Protein AF-A0A258ZIB5-F1 (afdb_monomer)

Radius of gyration: 47.68 Å; Cα contacts (8 Å, |Δi|>4): 231; chains: 1; bounding box: 100×31×129 Å

Mean predicted aligned error: 15.96 Å

Sequence (186 aa):
MTKLTRAKVAGILLLASTAIFFVSNARATFFSPFETMVLASMTTIQTTVLQLSSDIGSMADRILVMADKIGVMADRIVHTEQMMASLVNQNGTSTLITSPTEGAYVSTYSPIQLTLSNNPQSYILYISNKADMSGSTNALVVGSNTTAAWSRVPGFATSNIVYIAVKSADGQASSDLSNTVKVILN

Foldseek 3Di:
DPPVVVVVVVVVVVVVVVVVVVVVVVVVVVCVVVVVVVVVVVVVVVVVVVVVVVVVVVVVVVVVVVVVVVVVVVVVVVVVVVVVVVVVVVQPDAKAFPPDAAAAEDELQDFDFTDIPVQAQKKWKWKAPDQVSVPTDTDIDGHRDCNVVSPCNVVHCPDQKMWIWMWHPRPDDIGPIYHIGIYGYD

Nearest PDB structures (foldseek):
  8xk1-assembly1_A  TM=5.415E-01  e=4.069E-01  Homo sapiens
  7pg3-assembly1_A  TM=5.214E-01  e=1.758E+00  Homo sapiens
  7yq5-assembly1_E  TM=5.371E-01  e=2.808E+00  Homo sapiens
  7md4-assembly1_A  TM=5.330E-01  e=4.484E+00  Homo sapiens
  7md4-assembly1_B  TM=5.330E-01  e=4.484E+00  Homo sapiens

Structure (mmCIF, N/CA/C/O backbone):
data_AF-A0A258ZIB5-F1
#
_entry.id   AF-A0A258ZIB5-F1
#
loop_
_atom_site.group_PDB
_atom_site.id
_atom_site.type_symbol
_atom_site.label_atom_id
_atom_site.label_alt_id
_atom_site.label_comp_id
_atom_site.label_asym_id
_atom_site.label_entity_id
_atom_site.label_seq_id
_atom_site.pdbx_PDB_ins_code
_atom_site.Cartn_x
_atom_site.Cartn_y
_atom_site.Cartn_z
_atom_site.occupancy
_atom_site.B_iso_or_equiv
_atom_site.auth_seq_id
_atom_site.auth_comp_id
_atom_site.auth_asym_id
_atom_site.auth_atom_id
_atom_site.pdbx_PDB_model_num
ATOM 1 N N . MET A 1 1 ? 75.683 15.840 -94.520 1.00 57.09 1 MET A N 1
ATOM 2 C CA . MET A 1 1 ? 75.466 16.262 -93.113 1.00 57.09 1 MET A CA 1
ATOM 3 C C . MET A 1 1 ? 74.016 16.145 -92.604 1.00 57.09 1 MET A C 1
ATOM 5 O O . MET A 1 1 ? 73.806 16.295 -91.412 1.00 57.09 1 MET A O 1
ATOM 9 N N . THR A 1 2 ? 73.013 15.812 -93.427 1.00 58.31 2 THR A N 1
ATOM 10 C CA . THR A 1 2 ? 71.576 15.858 -93.053 1.00 58.31 2 THR A CA 1
ATOM 11 C C . THR A 1 2 ? 70.991 14.586 -92.415 1.00 58.31 2 THR A C 1
ATOM 13 O O . THR A 1 2 ? 69.909 14.635 -91.835 1.00 58.31 2 THR A O 1
ATOM 16 N N . LYS A 1 3 ? 71.676 13.435 -92.493 1.00 54.91 3 LYS A N 1
ATOM 17 C CA . LYS A 1 3 ? 71.184 12.165 -91.916 1.00 54.91 3 LYS A CA 1
ATOM 18 C C . LYS A 1 3 ? 71.437 12.041 -90.404 1.00 54.91 3 LYS A C 1
ATOM 20 O O . LYS A 1 3 ? 70.640 11.423 -89.707 1.00 54.91 3 LYS A O 1
ATOM 25 N N . LEU A 1 4 ? 72.491 12.678 -89.884 1.00 53.25 4 LEU A N 1
ATOM 26 C CA . LEU A 1 4 ? 72.865 12.593 -88.465 1.00 53.25 4 LEU A CA 1
ATOM 27 C C . LEU A 1 4 ? 71.927 13.407 -87.555 1.00 53.25 4 LEU A C 1
ATOM 29 O O . LEU A 1 4 ? 71.684 13.035 -86.411 1.00 53.25 4 LEU A O 1
ATOM 33 N N . THR A 1 5 ? 71.366 14.504 -88.067 1.00 59.34 5 THR A N 1
ATOM 34 C CA . THR A 1 5 ? 70.415 15.361 -87.343 1.00 59.34 5 THR A CA 1
ATOM 35 C C . THR A 1 5 ? 69.048 14.702 -87.178 1.00 59.34 5 THR A C 1
ATOM 37 O O . THR A 1 5 ? 68.446 14.818 -86.116 1.00 59.34 5 THR A O 1
ATOM 40 N N . ARG A 1 6 ? 68.578 13.936 -88.170 1.00 59.94 6 ARG A N 1
ATOM 41 C CA . ARG A 1 6 ? 67.276 13.248 -88.093 1.00 59.94 6 ARG A CA 1
ATOM 42 C C . ARG A 1 6 ? 67.265 12.092 -87.085 1.00 59.94 6 ARG A C 1
ATOM 44 O O . ARG A 1 6 ? 66.288 11.939 -86.360 1.00 59.94 6 ARG A O 1
ATOM 51 N N . ALA A 1 7 ? 68.359 11.335 -86.980 1.00 63.59 7 ALA A N 1
ATOM 52 C CA . ALA A 1 7 ? 68.474 10.240 -86.012 1.00 63.59 7 ALA A CA 1
ATOM 53 C C . ALA A 1 7 ? 68.504 10.736 -84.553 1.00 63.59 7 ALA A C 1
ATOM 55 O O . ALA A 1 7 ? 67.868 10.144 -83.684 1.00 63.59 7 ALA A O 1
ATOM 56 N N . LYS A 1 8 ? 69.182 11.863 -84.286 1.00 64.38 8 LYS A N 1
ATOM 57 C CA . LYS A 1 8 ? 69.229 12.468 -82.943 1.00 64.38 8 LYS A CA 1
ATOM 58 C C . LYS A 1 8 ? 67.865 12.995 -82.492 1.00 64.38 8 LYS A C 1
ATOM 60 O O . LYS A 1 8 ? 67.485 12.789 -81.345 1.00 64.38 8 LYS A O 1
ATOM 65 N N . VAL A 1 9 ? 67.111 13.623 -83.397 1.00 66.69 9 VAL A N 1
ATOM 66 C CA . VAL A 1 9 ? 65.766 14.141 -83.095 1.00 66.69 9 VAL A CA 1
ATOM 67 C C . VAL A 1 9 ? 64.782 13.002 -82.808 1.00 66.69 9 VAL A C 1
ATOM 69 O O . VAL A 1 9 ? 64.034 13.087 -81.840 1.00 66.69 9 VAL A O 1
ATOM 72 N N . ALA A 1 10 ? 64.829 11.906 -83.574 1.00 65.88 10 ALA A N 1
ATOM 73 C CA . ALA A 1 10 ? 63.987 10.735 -83.322 1.00 65.88 10 ALA A CA 1
ATOM 74 C C . ALA A 1 10 ? 64.295 10.065 -81.968 1.00 65.88 10 ALA A C 1
ATOM 76 O O . ALA A 1 10 ? 63.370 9.710 -81.241 1.00 65.88 10 ALA A O 1
ATOM 77 N N . GLY A 1 11 ? 65.575 9.947 -81.593 1.00 64.25 11 GLY A N 1
ATOM 78 C CA . GLY A 1 11 ? 65.978 9.386 -80.297 1.00 64.25 11 GLY A CA 1
ATOM 79 C C . GLY A 1 11 ? 65.522 10.227 -79.100 1.00 64.25 11 GLY A C 1
ATOM 80 O O . GLY A 1 11 ? 65.027 9.678 -78.118 1.00 64.25 11 GLY A O 1
ATOM 81 N N . ILE A 1 12 ? 65.620 11.558 -79.197 1.00 69.62 12 ILE A N 1
ATOM 82 C CA . ILE A 1 12 ? 65.143 12.478 -78.151 1.00 69.62 12 ILE A CA 1
ATOM 83 C C . ILE A 1 12 ? 63.618 12.407 -78.017 1.00 69.62 12 ILE A C 1
ATOM 85 O O . ILE A 1 12 ? 63.108 12.381 -76.900 1.00 69.62 12 ILE A O 1
ATOM 89 N N . LEU A 1 13 ? 62.887 12.319 -79.133 1.00 57.06 13 LEU A N 1
ATOM 90 C CA . LEU A 1 13 ? 61.428 12.214 -79.105 1.00 57.06 13 LEU A CA 1
ATOM 91 C C . LEU A 1 13 ? 60.961 10.895 -78.466 1.00 57.06 13 LEU A C 1
ATOM 93 O O . LEU A 1 13 ? 59.992 10.886 -77.705 1.00 57.06 13 LEU A O 1
ATOM 97 N N . LEU A 1 14 ? 61.667 9.791 -78.734 1.00 57.94 14 LEU A N 1
ATOM 98 C CA . LEU A 1 14 ? 61.352 8.483 -78.157 1.00 57.94 14 LEU A CA 1
ATOM 99 C C . LEU A 1 14 ? 61.633 8.443 -76.647 1.00 57.94 14 LEU A C 1
ATOM 101 O O . LEU A 1 14 ? 60.809 7.935 -75.891 1.00 57.94 14 LEU A O 1
ATOM 105 N N . LEU A 1 15 ? 62.753 9.030 -76.207 1.00 59.88 15 LEU A N 1
ATOM 106 C CA . LEU A 1 15 ? 63.113 9.153 -74.787 1.00 59.88 15 LEU A CA 1
ATOM 107 C C . LEU A 1 15 ? 62.176 10.101 -74.022 1.00 59.88 15 LEU A C 1
ATOM 109 O O . LEU A 1 15 ? 61.817 9.830 -72.878 1.00 59.88 15 LEU A O 1
ATOM 113 N N . ALA A 1 16 ? 61.740 11.194 -74.650 1.00 60.53 16 ALA A N 1
ATOM 114 C CA . ALA A 1 16 ? 60.752 12.093 -74.059 1.00 60.53 16 ALA A CA 1
ATOM 115 C C . ALA A 1 16 ? 59.381 11.410 -73.923 1.00 60.53 16 ALA A C 1
ATOM 117 O O . ALA A 1 16 ? 58.710 11.564 -72.905 1.00 60.53 16 ALA A O 1
ATOM 118 N N . SER A 1 17 ? 58.984 10.605 -74.913 1.00 59.62 17 SER A N 1
ATOM 119 C CA . SER A 1 17 ?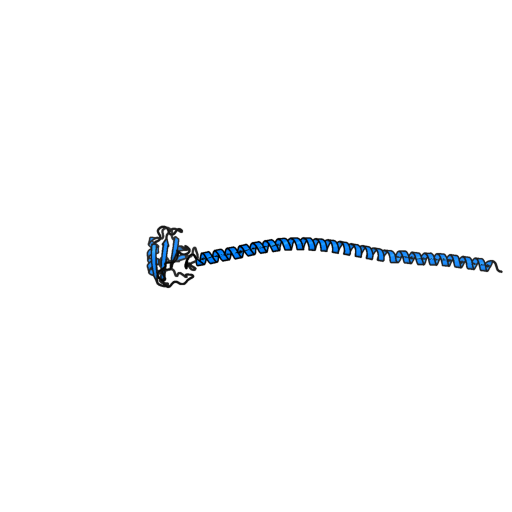 57.700 9.893 -74.899 1.00 59.62 17 SER A CA 1
ATOM 120 C C . SER A 1 17 ? 57.649 8.809 -73.820 1.00 59.62 17 SER A C 1
ATOM 122 O O . SER A 1 17 ? 56.641 8.684 -73.126 1.00 59.62 17 SER A O 1
ATOM 124 N N . THR A 1 18 ? 58.740 8.063 -73.613 1.00 59.75 18 THR A N 1
ATOM 125 C CA . THR A 1 18 ? 58.819 7.091 -72.513 1.00 59.75 18 THR A CA 1
ATOM 126 C C . THR A 1 18 ? 58.833 7.781 -71.150 1.00 59.75 18 THR A C 1
ATOM 128 O O . THR A 1 18 ? 58.103 7.354 -70.258 1.00 59.75 18 THR A O 1
ATOM 131 N N . ALA A 1 19 ? 59.558 8.893 -70.988 1.00 57.94 19 ALA A N 1
ATOM 132 C CA . ALA A 1 19 ? 59.559 9.661 -69.739 1.00 57.94 19 ALA A CA 1
ATOM 133 C C . ALA A 1 19 ? 58.164 10.211 -69.372 1.00 57.94 19 ALA A C 1
ATOM 135 O O . ALA A 1 19 ? 57.741 10.105 -68.220 1.00 57.94 19 ALA A O 1
ATOM 136 N N . ILE A 1 20 ? 57.406 10.732 -70.344 1.00 59.94 20 ILE A N 1
ATOM 137 C CA . ILE A 1 20 ? 56.034 11.228 -70.126 1.00 59.94 20 ILE A CA 1
ATOM 138 C C . ILE A 1 20 ? 55.075 10.076 -69.768 1.00 59.94 20 ILE A C 1
ATOM 140 O O . ILE A 1 20 ? 54.206 10.228 -68.901 1.00 59.94 20 ILE A O 1
ATOM 144 N N . PHE A 1 21 ? 55.255 8.896 -70.367 1.00 56.03 21 PHE A N 1
ATOM 145 C CA . PHE A 1 21 ? 54.464 7.710 -70.033 1.00 56.03 21 PHE A CA 1
ATOM 146 C C . PHE A 1 21 ? 54.728 7.217 -68.599 1.00 56.03 21 PHE A C 1
ATOM 148 O O . PHE A 1 21 ? 53.788 6.872 -67.886 1.00 56.03 21 PHE A O 1
ATOM 155 N N . PHE A 1 22 ? 55.971 7.256 -68.110 1.00 54.75 22 PHE A N 1
ATOM 156 C CA . PHE A 1 22 ? 56.261 6.903 -66.713 1.00 54.75 22 PHE A CA 1
ATOM 157 C C . PHE A 1 22 ? 55.735 7.939 -65.709 1.00 54.75 22 PHE A C 1
ATOM 159 O O . PHE A 1 22 ? 55.192 7.555 -64.675 1.00 54.75 22 PHE A O 1
ATOM 166 N N . VAL A 1 23 ? 55.812 9.239 -66.016 1.00 57.41 23 VAL A N 1
ATOM 167 C CA . VAL A 1 23 ? 55.294 10.301 -65.130 1.00 57.41 23 VAL A CA 1
ATOM 168 C C . VAL A 1 23 ? 53.763 10.276 -65.036 1.00 57.41 23 VAL A C 1
ATOM 170 O O . VAL A 1 23 ? 53.207 10.501 -63.962 1.00 57.41 23 VAL A O 1
ATOM 173 N N . SER A 1 24 ? 53.061 9.968 -66.130 1.00 55.25 24 SER A N 1
ATOM 174 C CA . SER A 1 24 ? 51.594 9.851 -66.124 1.00 55.25 24 SER A CA 1
ATOM 175 C C . SER A 1 24 ? 51.102 8.616 -65.356 1.00 55.25 24 SER A C 1
ATOM 177 O O . SER A 1 24 ? 50.200 8.740 -64.526 1.00 55.25 24 SER A O 1
ATOM 179 N N . ASN A 1 25 ? 51.746 7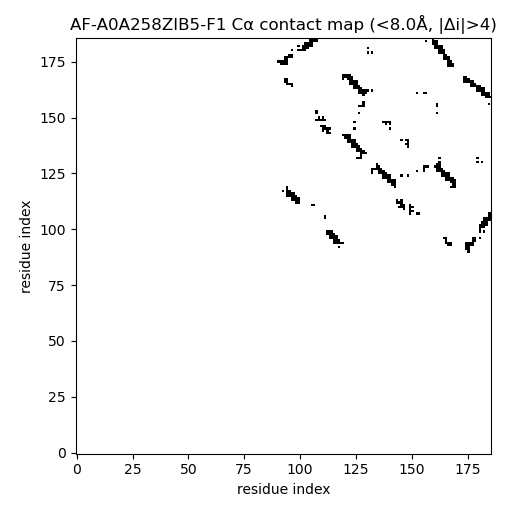.457 -65.532 1.00 55.34 25 ASN A N 1
ATOM 180 C CA . ASN A 1 25 ? 51.402 6.243 -64.784 1.00 55.34 25 ASN A CA 1
ATOM 181 C C . ASN A 1 25 ? 51.770 6.335 -63.294 1.00 55.34 25 ASN A C 1
ATOM 183 O O . ASN A 1 25 ? 51.008 5.862 -62.456 1.00 55.34 25 ASN A O 1
ATOM 187 N N . ALA A 1 26 ? 52.877 6.999 -62.942 1.00 53.09 26 ALA A N 1
ATOM 188 C CA . ALA A 1 26 ? 53.251 7.229 -61.544 1.00 53.09 26 ALA A CA 1
ATOM 189 C C . ALA A 1 26 ? 52.264 8.153 -60.806 1.00 53.09 26 ALA A C 1
ATOM 191 O O . ALA A 1 26 ? 52.046 7.991 -59.609 1.00 53.09 26 ALA A O 1
ATOM 192 N N . ARG A 1 27 ? 51.621 9.104 -61.503 1.00 52.44 27 ARG A N 1
ATOM 193 C CA . ARG A 1 27 ? 50.535 9.909 -60.914 1.00 52.44 27 ARG A CA 1
ATOM 194 C C . ARG A 1 27 ? 49.261 9.080 -60.721 1.00 52.44 27 ARG A C 1
ATOM 196 O O . ARG A 1 27 ? 48.628 9.202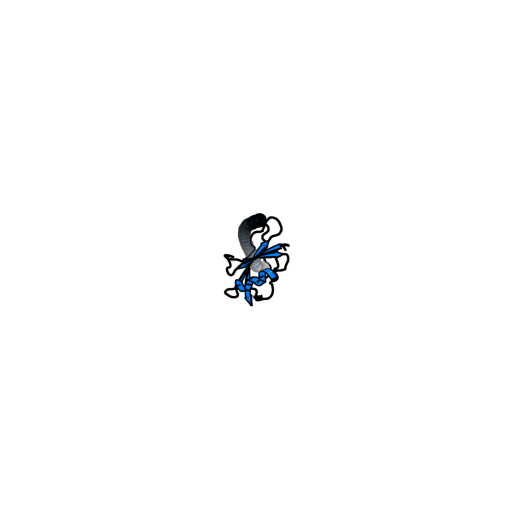 -59.679 1.00 52.44 27 ARG A O 1
ATOM 203 N N . ALA A 1 28 ? 48.912 8.207 -61.664 1.00 53.25 28 ALA A N 1
ATOM 204 C CA . ALA A 1 28 ? 47.733 7.345 -61.539 1.00 53.25 28 ALA A CA 1
ATOM 205 C C . ALA A 1 28 ? 47.848 6.321 -60.388 1.00 53.25 28 ALA A C 1
ATOM 207 O O . ALA A 1 28 ? 46.854 6.032 -59.727 1.00 53.25 28 ALA A O 1
ATOM 208 N N . THR A 1 29 ? 49.047 5.809 -60.096 1.00 57.50 29 THR A N 1
ATOM 209 C CA . THR A 1 29 ? 49.266 4.849 -58.997 1.00 57.50 29 THR A CA 1
ATOM 210 C C . THR A 1 29 ? 49.406 5.495 -57.619 1.00 57.50 29 THR A C 1
ATOM 212 O O . THR A 1 29 ? 49.178 4.822 -56.618 1.00 57.50 29 THR A O 1
ATOM 215 N N . PHE A 1 30 ? 49.754 6.784 -57.538 1.00 59.69 30 PHE A N 1
ATOM 216 C CA . PHE A 1 30 ? 49.925 7.482 -56.258 1.00 59.69 30 PHE A CA 1
ATOM 217 C C . PHE A 1 30 ? 48.615 8.072 -55.706 1.00 59.69 30 PHE A C 1
ATOM 219 O O . PHE A 1 30 ? 48.438 8.131 -54.493 1.00 59.69 30 PHE A O 1
ATOM 226 N N . PHE A 1 31 ? 47.682 8.486 -56.573 1.00 60.34 31 PHE A N 1
ATOM 227 C CA . PHE A 1 31 ? 46.399 9.076 -56.153 1.00 60.34 31 PHE A CA 1
ATOM 228 C C . PHE A 1 31 ? 45.250 8.054 -56.016 1.00 60.34 31 PHE A C 1
ATOM 230 O O . PHE A 1 31 ? 44.328 8.286 -55.234 1.00 60.34 31 PHE A O 1
ATOM 237 N N . SER A 1 32 ? 45.319 6.893 -56.683 1.00 65.44 32 SER A N 1
ATOM 238 C CA . SER A 1 32 ? 44.268 5.860 -56.614 1.00 65.44 32 SER A CA 1
ATOM 239 C C . SER A 1 32 ? 44.038 5.215 -55.232 1.00 65.44 32 SER A C 1
ATOM 241 O O . SER A 1 32 ? 42.881 4.903 -54.920 1.00 65.44 32 SER A O 1
ATOM 243 N N . PRO A 1 33 ? 45.048 5.040 -54.348 1.00 74.19 33 PRO A N 1
ATOM 244 C CA . PRO A 1 33 ? 44.814 4.453 -53.028 1.00 74.19 33 PRO A CA 1
ATOM 245 C C . PRO A 1 33 ? 43.992 5.375 -52.120 1.00 74.19 33 PRO A C 1
ATOM 247 O O . PRO A 1 33 ? 43.192 4.899 -51.316 1.00 74.19 33 PRO A O 1
ATOM 250 N N . PHE A 1 34 ? 44.152 6.695 -52.268 1.00 78.62 34 PHE A N 1
ATOM 251 C CA . PHE A 1 34 ? 43.425 7.683 -51.473 1.00 78.62 34 PHE A CA 1
ATOM 252 C C . PHE A 1 34 ? 41.944 7.739 -51.858 1.00 78.62 34 PHE A C 1
ATOM 254 O O . PHE A 1 34 ? 41.089 7.674 -50.980 1.00 78.62 34 PHE A O 1
ATOM 261 N N . GLU A 1 35 ? 41.627 7.781 -53.154 1.00 79.38 35 GLU A N 1
ATOM 262 C CA . GLU A 1 35 ? 40.236 7.757 -53.634 1.00 79.38 35 GLU A CA 1
ATOM 263 C C . GLU A 1 35 ? 39.511 6.474 -53.207 1.00 79.38 35 GLU A C 1
ATOM 265 O O . GLU A 1 35 ? 38.369 6.524 -52.749 1.00 79.38 35 GLU A O 1
ATOM 270 N N . THR A 1 36 ? 40.206 5.333 -53.261 1.00 82.00 36 THR A N 1
ATOM 271 C CA . THR A 1 36 ? 39.666 4.041 -52.811 1.00 82.00 36 THR A CA 1
ATOM 272 C C . THR A 1 36 ? 39.406 4.033 -51.301 1.00 82.00 36 THR A C 1
ATOM 274 O O . THR A 1 36 ? 38.366 3.552 -50.853 1.00 82.00 36 THR A O 1
ATOM 277 N N . MET A 1 37 ? 40.316 4.603 -50.505 1.00 83.38 37 MET A N 1
ATOM 278 C CA . MET A 1 37 ? 40.159 4.717 -49.052 1.00 83.38 37 MET A CA 1
ATOM 279 C C . MET A 1 37 ? 39.017 5.667 -48.666 1.00 83.38 37 MET A C 1
ATOM 281 O O . MET A 1 37 ? 38.242 5.360 -47.759 1.00 83.38 37 MET A O 1
ATOM 285 N N . VAL A 1 38 ? 38.878 6.800 -49.363 1.00 86.56 38 VAL A N 1
ATOM 286 C CA . VAL A 1 38 ? 37.777 7.752 -49.148 1.00 86.56 38 VAL A CA 1
ATOM 287 C C . VAL A 1 38 ? 36.436 7.110 -49.497 1.00 86.56 38 VAL A C 1
ATOM 289 O O . VAL A 1 38 ? 35.503 7.201 -48.702 1.00 86.56 38 VAL A O 1
ATOM 292 N N . LEU A 1 39 ? 36.344 6.401 -50.626 1.00 87.12 39 LEU A N 1
ATOM 293 C CA . LEU A 1 39 ? 35.121 5.704 -51.023 1.00 87.12 39 LEU A CA 1
ATOM 294 C C . LEU A 1 39 ? 34.745 4.604 -50.019 1.00 87.12 39 LEU A C 1
ATOM 296 O O . LEU A 1 39 ? 33.600 4.553 -49.578 1.00 87.12 39 LEU A O 1
ATOM 300 N N . ALA A 1 40 ? 35.710 3.786 -49.587 1.00 85.81 40 ALA A N 1
ATOM 301 C CA . ALA A 1 40 ? 35.489 2.753 -48.573 1.00 85.81 40 ALA A CA 1
ATOM 302 C C . ALA A 1 40 ? 35.026 3.343 -47.226 1.00 85.81 40 ALA A C 1
ATOM 304 O O . ALA A 1 40 ? 34.122 2.800 -46.583 1.00 85.81 40 ALA A O 1
ATOM 305 N N . SER A 1 41 ? 35.599 4.480 -46.817 1.00 88.94 41 SER A N 1
ATOM 306 C CA . SER A 1 41 ? 35.181 5.209 -45.615 1.00 88.94 41 SER A CA 1
ATOM 307 C C . SER A 1 41 ? 33.753 5.751 -45.750 1.00 88.94 41 SER A C 1
ATOM 309 O O . SER A 1 41 ? 32.927 5.530 -44.865 1.00 88.94 41 SER A O 1
ATOM 311 N N . MET A 1 42 ? 33.408 6.373 -46.885 1.00 90.38 42 MET A N 1
ATOM 312 C CA . MET A 1 42 ? 32.048 6.867 -47.134 1.00 90.38 42 MET A CA 1
ATOM 313 C C . MET A 1 42 ? 31.016 5.737 -47.145 1.00 90.38 42 MET A C 1
ATOM 315 O O . MET A 1 42 ? 29.959 5.886 -46.533 1.00 90.38 42 MET A O 1
ATOM 319 N N . THR A 1 43 ? 31.320 4.597 -47.771 1.00 90.94 43 THR A N 1
ATOM 320 C CA . THR A 1 43 ? 30.436 3.423 -47.742 1.00 90.94 43 THR A CA 1
ATOM 321 C C . THR A 1 43 ? 30.252 2.904 -46.318 1.00 90.94 43 THR A C 1
ATOM 323 O O . THR A 1 43 ? 29.122 2.647 -45.914 1.00 90.94 43 THR A O 1
ATOM 326 N N . THR A 1 44 ? 31.325 2.830 -45.526 1.00 92.19 44 THR A N 1
ATOM 327 C CA . THR A 1 44 ? 31.253 2.399 -44.118 1.00 92.19 44 THR A CA 1
ATOM 328 C C . THR A 1 44 ? 30.400 3.349 -43.274 1.00 92.19 44 THR A C 1
ATOM 330 O O . THR A 1 44 ? 29.596 2.909 -42.449 1.00 92.19 44 THR A O 1
ATOM 333 N N . ILE A 1 45 ? 30.529 4.661 -43.488 1.00 92.88 45 ILE A N 1
ATOM 334 C CA . ILE A 1 45 ? 29.705 5.665 -42.804 1.00 92.88 45 ILE A CA 1
ATOM 335 C C . ILE A 1 45 ? 28.237 5.499 -43.202 1.00 92.88 45 ILE A C 1
ATOM 337 O O . ILE A 1 45 ? 27.377 5.468 -42.328 1.00 92.88 45 ILE A O 1
ATOM 341 N N . GLN A 1 46 ? 27.938 5.339 -44.493 1.00 93.38 46 GLN A N 1
ATOM 342 C CA . GLN A 1 46 ? 26.568 5.134 -44.968 1.00 93.38 46 GLN A CA 1
ATOM 343 C C . GLN A 1 46 ? 25.935 3.883 -44.361 1.00 93.38 46 GLN A C 1
ATOM 345 O O . GLN A 1 46 ? 24.822 3.957 -43.844 1.00 93.3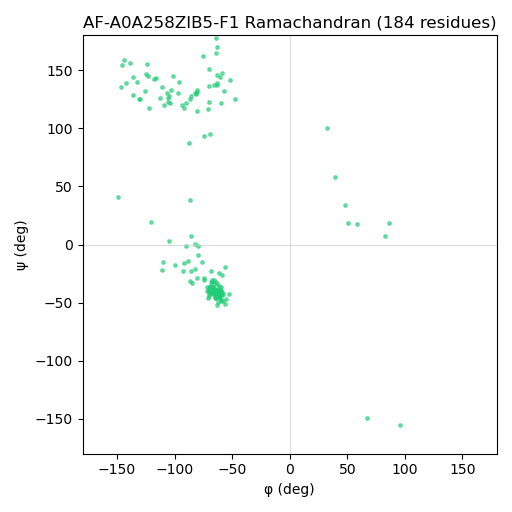8 46 GLN A O 1
ATOM 350 N N . THR A 1 47 ? 26.642 2.749 -44.362 1.00 93.88 47 THR A N 1
ATOM 351 C CA . THR A 1 47 ? 26.123 1.511 -43.763 1.00 93.88 47 THR A CA 1
ATOM 352 C C . THR A 1 47 ? 25.901 1.667 -42.264 1.00 93.88 47 THR A C 1
ATOM 354 O O . THR A 1 47 ? 24.864 1.246 -41.760 1.00 93.88 47 THR A O 1
ATOM 357 N N . THR A 1 48 ? 26.826 2.330 -41.566 1.00 94.12 48 THR A N 1
ATOM 358 C CA . THR A 1 48 ? 26.706 2.589 -40.124 1.00 94.12 48 THR A CA 1
ATOM 359 C C . THR A 1 48 ? 25.510 3.492 -39.826 1.00 94.12 48 THR A C 1
ATOM 361 O O . THR A 1 48 ? 24.719 3.188 -38.941 1.00 94.12 48 THR A O 1
ATOM 364 N N . VAL A 1 49 ? 25.318 4.574 -40.587 1.00 93.44 49 VAL A N 1
ATOM 365 C CA . VAL A 1 49 ? 24.180 5.490 -40.409 1.00 93.44 49 VAL A CA 1
ATOM 366 C C . VAL A 1 49 ? 22.851 4.784 -40.677 1.00 93.44 49 VAL A C 1
ATOM 368 O O . VAL A 1 49 ? 21.896 4.995 -39.930 1.00 93.44 49 VAL A O 1
ATOM 371 N N . LEU A 1 50 ? 22.776 3.920 -41.693 1.00 94.75 50 LEU A N 1
ATOM 372 C CA . LEU A 1 50 ? 21.569 3.140 -41.982 1.00 94.75 50 LEU A CA 1
ATOM 373 C C . LEU A 1 50 ? 21.246 2.141 -40.864 1.00 94.75 50 LEU A C 1
ATOM 375 O O . LEU A 1 50 ? 20.091 2.048 -40.451 1.00 94.75 50 LEU A O 1
ATOM 379 N N . GLN A 1 51 ? 22.255 1.439 -40.340 1.00 94.56 51 GLN A N 1
ATOM 380 C CA . GLN A 1 51 ? 22.090 0.528 -39.203 1.00 94.56 51 GLN A CA 1
ATOM 381 C C . GLN A 1 51 ? 21.628 1.278 -37.954 1.00 94.56 51 GLN A C 1
ATOM 383 O O . GLN A 1 51 ? 20.606 0.925 -37.377 1.00 94.56 51 GLN A O 1
ATOM 388 N N . LEU A 1 52 ? 22.299 2.378 -37.605 1.00 94.62 52 LEU A N 1
ATOM 389 C CA . LEU A 1 52 ? 21.904 3.217 -36.473 1.00 94.62 52 LEU A CA 1
ATOM 390 C C . LEU A 1 52 ? 20.484 3.772 -36.635 1.00 94.62 52 LEU A C 1
ATOM 392 O O . LEU A 1 52 ? 19.730 3.812 -35.669 1.00 94.62 52 LEU A O 1
ATOM 396 N N . SER A 1 53 ? 20.091 4.171 -37.848 1.00 94.38 53 SER A N 1
ATOM 397 C CA . SER A 1 53 ? 18.730 4.654 -38.117 1.00 94.38 53 SER A CA 1
ATOM 398 C C . SER A 1 53 ? 17.687 3.552 -37.910 1.00 94.38 53 SER A C 1
ATOM 400 O O . SER A 1 53 ? 16.636 3.805 -37.323 1.00 94.38 53 SER A O 1
ATOM 402 N N . SER A 1 54 ? 17.988 2.324 -38.345 1.00 95.44 54 SER A N 1
ATOM 403 C CA . SER A 1 54 ? 17.139 1.152 -38.102 1.00 95.44 54 SER A CA 1
ATOM 404 C C . SER A 1 54 ? 17.024 0.841 -36.608 1.00 95.44 54 SER A C 1
ATOM 406 O O . SER A 1 54 ? 15.923 0.614 -36.102 1.00 95.44 54 SER A O 1
ATOM 408 N N . ASP A 1 55 ? 18.143 0.878 -35.885 1.00 95.25 55 ASP A N 1
ATOM 409 C CA . ASP A 1 55 ? 18.174 0.618 -34.447 1.00 95.25 55 ASP A CA 1
ATOM 410 C C . ASP A 1 55 ? 17.360 1.668 -33.682 1.00 95.25 55 ASP A C 1
ATOM 412 O O . ASP A 1 55 ? 16.518 1.304 -32.859 1.00 95.25 55 ASP A O 1
ATOM 416 N N . ILE A 1 56 ? 17.521 2.956 -34.014 1.00 95.62 56 ILE A N 1
ATOM 417 C CA . ILE A 1 56 ? 16.722 4.055 -33.450 1.00 95.62 56 ILE A CA 1
ATOM 418 C C . ILE A 1 56 ? 15.230 3.841 -33.722 1.00 95.62 56 ILE A C 1
ATOM 420 O O . ILE A 1 56 ? 14.427 4.017 -32.806 1.00 95.62 56 ILE A O 1
ATOM 424 N N . GLY A 1 57 ? 14.854 3.421 -34.935 1.00 96.06 57 GLY A N 1
ATOM 425 C CA . GLY A 1 57 ? 13.466 3.085 -35.268 1.00 96.06 57 GLY A CA 1
ATOM 426 C C . GLY A 1 57 ? 12.906 1.988 -34.359 1.00 96.06 57 GLY A C 1
ATOM 427 O O . GLY A 1 57 ? 11.872 2.174 -33.723 1.00 96.06 57 GLY A O 1
ATOM 428 N N . SER A 1 58 ? 13.649 0.891 -34.189 1.00 95.38 58 SER A N 1
ATOM 429 C CA . SER A 1 58 ? 13.235 -0.207 -33.304 1.00 95.38 58 SER A CA 1
ATOM 430 C C . SER A 1 58 ? 13.136 0.213 -31.829 1.00 95.38 58 SER A C 1
ATOM 432 O O . SER A 1 58 ? 12.271 -0.263 -31.088 1.00 95.38 58 SER A O 1
ATOM 434 N N . MET A 1 59 ? 14.003 1.126 -31.380 1.00 95.94 59 MET A N 1
ATOM 435 C CA . MET A 1 59 ? 13.938 1.689 -30.033 1.00 95.94 59 MET A CA 1
ATOM 436 C C . MET A 1 59 ? 12.724 2.606 -29.872 1.00 95.94 59 MET A C 1
ATOM 438 O O . MET A 1 59 ? 12.065 2.536 -28.835 1.00 95.94 59 MET A O 1
ATOM 442 N N . ALA A 1 60 ? 12.396 3.413 -30.883 1.00 95.69 60 ALA A N 1
ATOM 443 C CA . ALA A 1 60 ? 11.221 4.280 -30.878 1.00 95.69 60 ALA A CA 1
ATOM 444 C C . ALA A 1 60 ? 9.922 3.467 -30.770 1.00 95.69 60 ALA A C 1
ATOM 446 O O . ALA A 1 60 ? 9.089 3.770 -29.914 1.00 95.69 60 ALA A O 1
ATOM 447 N N . ASP A 1 61 ? 9.794 2.378 -31.532 1.00 95.62 61 ASP A N 1
ATOM 448 C CA . ASP A 1 61 ? 8.634 1.481 -31.454 1.00 95.62 61 ASP A CA 1
ATOM 449 C C . ASP A 1 61 ? 8.489 0.861 -30.058 1.00 95.62 61 ASP A C 1
ATOM 451 O O . ASP A 1 61 ? 7.403 0.827 -29.472 1.00 95.62 61 ASP A O 1
ATOM 455 N N . ARG A 1 62 ? 9.605 0.412 -29.468 1.00 95.25 62 ARG A N 1
ATOM 456 C CA . ARG A 1 62 ? 9.613 -0.125 -28.099 1.00 95.25 62 ARG A CA 1
ATOM 457 C C . ARG A 1 62 ? 9.204 0.928 -27.072 1.00 95.25 62 ARG A C 1
ATOM 459 O O . ARG A 1 62 ? 8.489 0.591 -26.128 1.00 95.25 62 ARG A O 1
ATOM 466 N N . ILE A 1 63 ? 9.650 2.173 -27.237 1.00 95.56 63 ILE A N 1
ATOM 467 C CA . ILE A 1 63 ? 9.274 3.293 -26.367 1.00 95.56 63 ILE A CA 1
ATOM 468 C C . ILE A 1 63 ? 7.776 3.580 -26.484 1.00 95.56 63 ILE A C 1
ATOM 470 O O . ILE A 1 63 ? 7.132 3.723 -25.448 1.00 95.56 63 ILE A O 1
ATOM 474 N N . LEU A 1 64 ? 7.205 3.589 -27.692 1.00 95.62 64 LEU A N 1
ATOM 475 C CA . LEU A 1 64 ? 5.765 3.792 -27.892 1.00 95.62 64 LEU A CA 1
ATOM 476 C C . LEU A 1 64 ? 4.932 2.720 -27.179 1.00 95.62 64 LEU A C 1
ATOM 478 O O . LEU A 1 64 ? 4.054 3.049 -26.386 1.00 95.62 64 LEU A O 1
ATOM 482 N N . VAL A 1 65 ? 5.278 1.439 -27.347 1.00 96.25 65 VAL A N 1
ATOM 483 C CA . VAL A 1 65 ? 4.579 0.341 -26.652 1.00 96.25 65 VAL A CA 1
ATOM 484 C C . VAL A 1 65 ? 4.709 0.454 -25.127 1.00 96.25 65 VAL A C 1
ATOM 486 O O . VAL A 1 65 ? 3.792 0.090 -24.387 1.00 96.25 65 VAL A O 1
ATOM 489 N N . MET A 1 66 ? 5.854 0.923 -24.626 1.00 94.81 66 MET A N 1
ATOM 490 C CA . MET A 1 66 ? 6.035 1.169 -23.194 1.00 94.81 66 MET A CA 1
ATOM 491 C C . MET A 1 66 ? 5.207 2.363 -22.709 1.00 94.81 66 MET A C 1
ATOM 493 O O . MET A 1 66 ? 4.612 2.270 -21.636 1.00 94.81 66 MET A O 1
ATOM 497 N N . ALA A 1 67 ? 5.121 3.438 -23.493 1.00 94.88 67 ALA A N 1
ATOM 498 C CA . ALA A 1 67 ? 4.311 4.609 -23.177 1.00 94.88 67 ALA A CA 1
ATOM 499 C C . ALA A 1 67 ? 2.821 4.249 -23.059 1.00 94.88 67 ALA A C 1
ATOM 501 O O . ALA A 1 67 ? 2.196 4.605 -22.061 1.00 94.88 67 ALA A O 1
ATOM 502 N N . ASP A 1 68 ? 2.286 3.451 -23.988 1.00 95.00 68 ASP A N 1
ATOM 503 C CA . ASP A 1 68 ? 0.892 2.987 -23.936 1.00 95.00 68 ASP A CA 1
ATOM 504 C C . ASP A 1 68 ? 0.607 2.174 -22.666 1.00 95.00 68 ASP A C 1
ATOM 506 O O . ASP A 1 68 ? -0.391 2.386 -21.974 1.00 95.00 68 ASP A O 1
ATOM 510 N N . LYS A 1 69 ? 1.518 1.261 -22.304 1.00 94.81 69 LYS A N 1
ATOM 511 C CA . LYS A 1 69 ? 1.394 0.460 -21.075 1.00 94.81 69 LYS A CA 1
ATOM 512 C C . LYS A 1 69 ? 1.428 1.325 -19.818 1.00 94.81 69 LYS A C 1
ATOM 514 O O . LYS A 1 69 ? 0.686 1.047 -18.878 1.00 94.81 69 LYS A O 1
ATOM 519 N N . ILE A 1 70 ? 2.278 2.352 -19.791 1.00 94.56 70 ILE A N 1
ATOM 520 C CA . ILE A 1 70 ? 2.335 3.310 -18.682 1.00 94.56 70 ILE A CA 1
ATOM 521 C C . ILE A 1 70 ? 1.021 4.088 -18.592 1.00 94.56 70 ILE A C 1
ATOM 523 O O . ILE A 1 70 ? 0.495 4.213 -17.491 1.00 94.56 70 ILE A O 1
ATOM 527 N N . GLY A 1 71 ? 0.458 4.531 -19.720 1.00 95.12 71 GLY A N 1
ATOM 528 C CA . GLY A 1 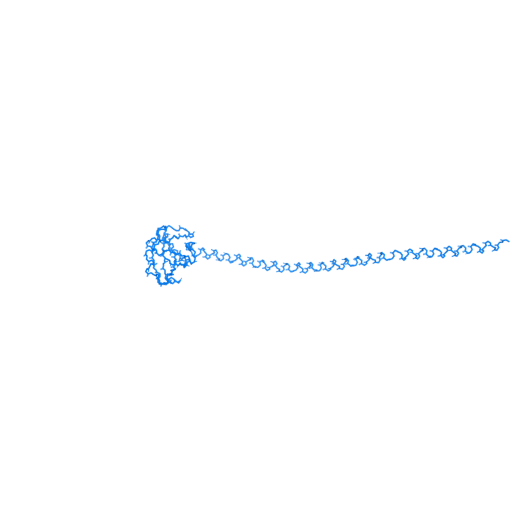71 ? -0.845 5.202 -19.764 1.00 95.12 71 GLY A CA 1
ATOM 529 C C . GLY A 1 71 ? -1.956 4.355 -19.142 1.00 95.12 71 GLY A C 1
ATOM 530 O O . GLY A 1 71 ? -2.610 4.790 -18.198 1.00 95.12 71 GLY A O 1
ATOM 531 N N . VAL A 1 72 ? -2.083 3.092 -19.563 1.00 95.94 72 VAL A N 1
ATOM 532 C CA . VAL A 1 72 ? -3.075 2.160 -18.991 1.00 95.94 72 VAL A CA 1
ATOM 533 C C . VAL A 1 72 ? -2.857 1.941 -17.491 1.00 95.94 72 VAL A C 1
ATOM 535 O O . VAL A 1 72 ? -3.814 1.851 -16.723 1.00 95.94 72 VAL A O 1
ATOM 538 N N . MET A 1 73 ? -1.606 1.835 -17.041 1.00 93.69 73 MET A N 1
ATOM 539 C CA . MET A 1 73 ? -1.313 1.687 -15.613 1.00 93.69 73 MET A CA 1
ATOM 540 C C . MET A 1 73 ? -1.631 2.962 -14.824 1.00 93.69 73 MET A C 1
ATOM 542 O O . MET A 1 73 ? -2.137 2.853 -13.708 1.00 93.69 73 MET A O 1
ATOM 546 N N . ALA A 1 74 ? -1.398 4.143 -15.396 1.00 93.50 74 ALA A N 1
ATOM 547 C CA . ALA A 1 74 ? -1.758 5.419 -14.788 1.00 93.50 74 ALA A CA 1
ATOM 548 C C . ALA A 1 74 ? -3.278 5.536 -14.601 1.00 93.50 74 ALA A C 1
ATOM 550 O O . ALA A 1 74 ? -3.730 5.843 -13.499 1.00 93.50 74 ALA A O 1
ATOM 551 N N . ASP A 1 75 ? -4.065 5.175 -15.616 1.00 95.38 75 ASP A N 1
ATOM 552 C CA . ASP A 1 75 ? -5.529 5.163 -15.517 1.00 95.38 75 ASP A CA 1
ATOM 553 C C . ASP A 1 75 ? -6.015 4.229 -14.400 1.00 95.38 75 ASP A C 1
ATOM 555 O O . ASP A 1 75 ? -6.909 4.570 -13.621 1.00 95.38 75 ASP A O 1
ATOM 559 N N . ARG A 1 76 ? -5.389 3.053 -14.260 1.00 94.25 76 ARG A N 1
ATOM 560 C CA . ARG A 1 76 ? -5.711 2.097 -13.186 1.00 94.25 76 ARG A CA 1
ATOM 561 C C . ARG A 1 76 ? -5.366 2.633 -11.799 1.00 94.25 76 ARG A C 1
ATOM 563 O O . ARG A 1 76 ? -6.117 2.364 -10.860 1.00 94.25 76 ARG A O 1
ATOM 570 N N . ILE A 1 77 ? -4.260 3.365 -11.660 1.00 93.00 77 ILE A N 1
ATOM 571 C CA . ILE A 1 77 ? -3.880 4.014 -10.397 1.00 93.00 77 ILE A CA 1
ATOM 572 C C . ILE A 1 77 ? -4.939 5.046 -10.022 1.00 93.00 77 ILE A C 1
ATOM 574 O O . ILE A 1 77 ? -5.519 4.938 -8.945 1.00 93.00 77 ILE A O 1
ATOM 578 N N . VAL A 1 78 ? -5.277 5.956 -10.938 1.00 95.44 78 VAL A N 1
ATOM 579 C CA . VAL A 1 78 ? -6.290 6.995 -10.696 1.00 95.44 78 VAL A CA 1
ATOM 580 C C . VAL A 1 78 ? -7.639 6.374 -10.337 1.00 95.44 78 VAL A C 1
ATOM 582 O O . VAL A 1 78 ? -8.288 6.801 -9.384 1.00 95.44 78 VAL A O 1
ATOM 585 N N . HIS A 1 79 ? -8.058 5.325 -11.047 1.00 94.00 79 HIS A N 1
ATOM 586 C CA . HIS A 1 79 ? -9.305 4.632 -10.733 1.00 94.00 79 HIS A CA 1
ATOM 587 C C . HIS A 1 79 ? -9.278 3.987 -9.338 1.00 94.00 79 HIS A C 1
ATOM 589 O O . HIS A 1 79 ? -10.255 4.065 -8.593 1.00 94.00 79 HIS A O 1
ATOM 595 N N . THR A 1 80 ? -8.151 3.384 -8.955 1.00 91.38 80 THR A N 1
ATOM 596 C CA . THR A 1 80 ? -7.975 2.798 -7.619 1.00 91.38 80 THR A CA 1
ATOM 597 C C . THR A 1 80 ? -8.018 3.870 -6.537 1.00 91.38 80 THR A C 1
ATOM 599 O O . THR A 1 80 ? -8.713 3.695 -5.540 1.00 91.38 80 THR A O 1
ATOM 602 N N . GLU A 1 81 ? -7.350 5.003 -6.745 1.00 87.62 81 GLU A N 1
ATOM 603 C CA . GLU A 1 81 ? -7.377 6.138 -5.820 1.00 87.62 81 GLU A CA 1
ATOM 604 C C . GLU A 1 81 ? -8.788 6.706 -5.659 1.00 87.62 81 GLU A C 1
ATOM 606 O O . GLU A 1 81 ? -9.218 6.967 -4.538 1.00 87.62 81 GLU A O 1
ATOM 611 N N . GLN A 1 82 ? -9.549 6.830 -6.749 1.00 89.88 82 GLN A N 1
ATOM 612 C CA . GLN A 1 82 ? -10.950 7.255 -6.698 1.00 89.88 82 GLN A CA 1
ATOM 613 C C . GLN A 1 82 ? -11.816 6.274 -5.902 1.00 89.88 82 GLN A C 1
ATOM 615 O O . GLN A 1 82 ? -12.619 6.700 -5.069 1.00 89.88 82 GLN A O 1
ATOM 620 N N . MET A 1 83 ? -11.646 4.966 -6.118 1.00 86.25 83 MET A N 1
ATOM 621 C CA . MET A 1 83 ? -12.353 3.945 -5.341 1.00 86.25 83 MET A CA 1
ATOM 622 C C . MET A 1 83 ? -11.973 4.001 -3.859 1.00 86.25 83 MET A C 1
ATOM 624 O O . MET A 1 83 ? -12.857 3.965 -3.006 1.00 86.25 83 MET A O 1
ATOM 628 N N . MET A 1 84 ? -10.684 4.140 -3.540 1.00 78.62 84 MET A N 1
ATOM 629 C CA . MET A 1 84 ? -10.206 4.263 -2.161 1.00 78.62 84 MET A CA 1
ATOM 630 C C . MET A 1 84 ? -10.734 5.532 -1.490 1.00 78.62 84 MET A C 1
ATOM 632 O O . MET A 1 84 ? -11.225 5.465 -0.368 1.00 78.62 84 MET A O 1
ATOM 636 N N . ALA A 1 85 ? -10.700 6.672 -2.179 1.00 76.50 85 ALA A N 1
ATOM 637 C CA . ALA A 1 85 ? -11.246 7.926 -1.673 1.00 76.50 85 ALA A CA 1
ATOM 638 C C . ALA A 1 85 ? -12.760 7.822 -1.432 1.00 76.50 85 ALA A C 1
ATOM 640 O O . ALA A 1 85 ? -13.259 8.278 -0.404 1.00 76.50 85 ALA A O 1
ATOM 641 N N . SER A 1 86 ? -13.495 7.175 -2.342 1.00 74.88 86 SER A N 1
ATOM 642 C CA . SER A 1 86 ? -14.926 6.915 -2.161 1.00 74.88 86 SER A CA 1
ATOM 643 C C . SER A 1 86 ? -15.190 6.002 -0.963 1.00 74.88 86 SER A C 1
ATOM 645 O O . SER A 1 86 ? -16.060 6.302 -0.151 1.00 74.88 86 SER A O 1
ATOM 647 N N . LEU A 1 87 ? -14.399 4.939 -0.792 1.00 68.12 87 LEU A N 1
ATOM 648 C CA . LEU A 1 87 ? -14.514 4.019 0.340 1.00 68.12 87 LEU A CA 1
ATOM 649 C C . LEU A 1 87 ? -14.232 4.714 1.679 1.00 68.12 87 LEU A C 1
ATOM 651 O O . LEU A 1 87 ? -14.976 4.520 2.636 1.00 68.12 87 LEU A O 1
ATOM 655 N N . VAL A 1 88 ? -13.197 5.556 1.742 1.00 66.56 88 VAL A N 1
ATOM 656 C CA . VAL A 1 88 ? -12.871 6.354 2.936 1.00 66.56 88 VAL A CA 1
ATOM 657 C C . VAL A 1 88 ? -14.002 7.330 3.274 1.00 66.56 88 VAL A C 1
ATOM 659 O O . VAL A 1 88 ? -14.331 7.497 4.445 1.00 66.56 88 VAL A O 1
ATOM 662 N N . ASN A 1 89 ? -14.642 7.926 2.264 1.00 62.59 89 ASN A N 1
ATOM 663 C CA . ASN A 1 89 ? -15.772 8.833 2.470 1.00 62.59 89 ASN A CA 1
ATOM 664 C C . ASN A 1 89 ? -17.076 8.108 2.856 1.00 62.59 89 ASN A C 1
ATOM 666 O O . ASN A 1 89 ? -17.902 8.693 3.554 1.00 62.59 89 ASN A O 1
ATOM 670 N N . GLN A 1 90 ? -17.279 6.859 2.421 1.00 60.50 90 GLN A N 1
ATOM 671 C CA . GLN A 1 90 ? -18.481 6.070 2.730 1.00 60.50 90 GLN A CA 1
ATOM 672 C C . GLN A 1 90 ? -18.392 5.328 4.076 1.00 60.50 90 GLN A C 1
ATOM 674 O O . GLN A 1 90 ? -19.400 5.227 4.770 1.00 60.50 90 GLN A O 1
ATOM 679 N N . ASN A 1 91 ? -17.201 4.885 4.497 1.00 54.47 91 ASN A N 1
ATOM 680 C CA . ASN A 1 91 ? -16.979 4.170 5.766 1.00 54.47 91 ASN A CA 1
ATOM 681 C C . ASN A 1 91 ? -16.733 5.105 6.969 1.00 54.47 91 ASN A C 1
ATOM 683 O O . ASN A 1 91 ? -15.893 4.819 7.818 1.00 54.47 91 ASN A O 1
ATOM 687 N N . GLY A 1 92 ? -17.446 6.235 7.015 1.00 54.69 92 GLY A N 1
ATOM 688 C CA . GLY A 1 92 ? -17.655 7.088 8.191 1.00 54.69 92 GLY A CA 1
ATOM 689 C C . GLY A 1 92 ? -16.522 7.165 9.221 1.00 54.69 92 GLY A C 1
ATOM 690 O O . GLY A 1 92 ? -16.435 6.337 10.121 1.00 54.69 92 GLY A O 1
ATOM 691 N N . THR A 1 93 ? -15.721 8.232 9.168 1.00 61.62 93 THR A N 1
ATOM 692 C CA . THR A 1 93 ? -14.963 8.758 10.326 1.00 61.62 93 THR A CA 1
ATOM 693 C C . THR A 1 93 ? -14.182 7.705 11.135 1.00 61.62 93 THR A C 1
ATOM 695 O O . THR A 1 93 ? -14.067 7.814 12.360 1.00 61.62 93 THR A O 1
ATOM 698 N N . SER A 1 94 ? -13.658 6.662 10.480 1.00 68.50 94 SER A N 1
ATOM 699 C CA . SER A 1 94 ? -12.888 5.627 11.169 1.00 68.50 94 SER A CA 1
ATOM 700 C C . SER A 1 94 ? -11.678 6.279 11.834 1.00 68.50 94 SER A C 1
ATOM 702 O O . SER A 1 94 ? -10.895 6.998 11.209 1.00 68.50 94 SER A O 1
ATOM 704 N N . THR A 1 95 ? -11.592 6.118 13.149 1.00 81.19 95 THR A N 1
ATOM 705 C CA . THR A 1 95 ? -10.511 6.686 13.949 1.00 81.19 95 THR A CA 1
ATOM 706 C C . THR A 1 95 ? -9.402 5.656 14.007 1.00 81.19 95 THR A C 1
ATOM 708 O O . THR A 1 95 ? -9.649 4.548 14.460 1.00 81.19 95 THR A O 1
ATOM 711 N N . LEU A 1 96 ? -8.195 5.993 13.558 1.00 87.12 96 LEU A N 1
ATOM 712 C CA . LEU A 1 96 ? -7.057 5.073 13.581 1.00 87.12 96 LEU A 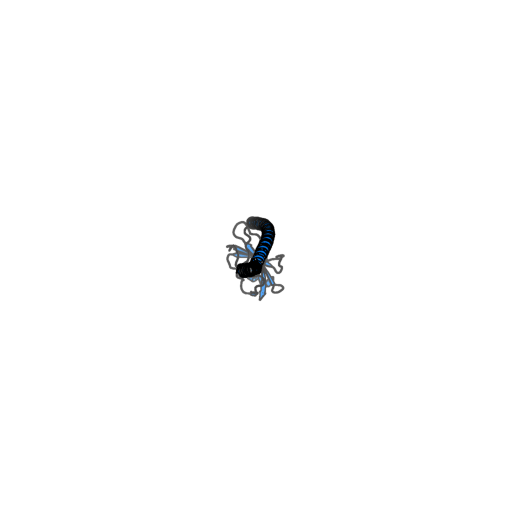CA 1
ATOM 713 C C . LEU A 1 96 ? -6.199 5.316 14.822 1.00 87.12 96 LEU A C 1
ATOM 715 O O . LEU A 1 96 ? -5.940 6.465 15.178 1.00 87.12 96 LEU A O 1
ATOM 719 N N . ILE A 1 97 ? -5.718 4.243 15.445 1.00 88.38 97 ILE A N 1
ATOM 720 C CA . ILE A 1 97 ? -4.679 4.293 16.476 1.00 88.38 97 ILE A CA 1
ATOM 721 C C . ILE A 1 97 ? -3.331 4.418 15.765 1.00 88.38 97 ILE A C 1
ATOM 723 O O . ILE A 1 97 ? -2.923 3.504 15.046 1.00 88.38 97 ILE A O 1
ATOM 727 N N . THR A 1 98 ? -2.649 5.547 15.956 1.00 88.06 98 THR A N 1
ATOM 728 C CA . THR A 1 98 ? -1.314 5.822 15.394 1.00 88.06 98 THR A CA 1
ATOM 729 C C . THR A 1 98 ? -0.192 5.606 16.407 1.00 88.06 98 THR A C 1
ATOM 731 O O . THR A 1 98 ? 0.963 5.445 16.021 1.00 88.06 98 THR A O 1
ATOM 734 N N . SER A 1 99 ? -0.524 5.571 17.700 1.00 87.94 99 SER A N 1
ATOM 735 C CA . SER A 1 99 ? 0.373 5.159 18.778 1.00 87.94 99 SER A CA 1
ATOM 736 C C . SER A 1 99 ? -0.434 4.466 19.877 1.00 87.94 99 SER A C 1
ATOM 738 O O . SER A 1 99 ? -1.483 5.000 20.255 1.00 87.94 99 SER A O 1
ATOM 740 N N . PRO A 1 100 ? 0.042 3.331 20.421 1.00 87.94 100 PRO A N 1
ATOM 741 C CA . PRO A 1 100 ? 1.334 2.690 20.145 1.00 87.94 100 PRO A CA 1
ATOM 742 C C . PRO A 1 100 ? 1.405 1.962 18.802 1.00 87.94 100 PRO A C 1
ATOM 744 O O . PRO A 1 100 ? 0.387 1.609 18.214 1.00 87.94 100 PRO A O 1
ATOM 747 N N . THR A 1 101 ? 2.632 1.700 18.350 1.00 88.12 101 THR A N 1
ATOM 748 C CA . THR A 1 101 ? 2.903 0.806 17.219 1.00 88.12 101 THR A CA 1
ATOM 749 C C . THR A 1 101 ? 2.617 -0.648 17.599 1.00 88.12 101 THR A C 1
ATOM 751 O O . THR A 1 101 ? 2.787 -1.046 18.753 1.00 88.12 101 THR A O 1
ATOM 754 N N . GLU A 1 102 ? 2.233 -1.454 16.612 1.00 88.62 102 GLU A N 1
ATOM 755 C CA . GLU A 1 102 ? 2.063 -2.902 16.742 1.00 88.62 102 GLU A CA 1
ATOM 756 C C . GLU A 1 102 ? 3.267 -3.560 17.445 1.00 88.62 102 GLU A C 1
ATOM 758 O O . GLU A 1 102 ? 4.416 -3.402 17.030 1.00 88.62 102 GLU A O 1
ATOM 763 N N . GLY A 1 103 ? 2.998 -4.307 18.517 1.00 88.44 103 GLY A N 1
ATOM 764 C CA . GLY A 1 103 ? 4.003 -5.018 19.308 1.00 88.44 103 GLY A CA 1
ATOM 765 C C . GLY A 1 103 ? 4.729 -4.173 20.357 1.00 88.44 103 GLY A C 1
ATOM 766 O O . GLY A 1 103 ? 5.675 -4.670 20.967 1.00 88.44 103 GLY A O 1
ATOM 767 N N . ALA A 1 104 ? 4.315 -2.925 20.592 1.00 91.06 104 ALA A N 1
ATOM 768 C CA . ALA A 1 104 ? 4.905 -2.092 21.636 1.00 91.06 104 ALA A CA 1
ATOM 769 C C . ALA A 1 104 ? 4.741 -2.709 23.034 1.00 91.06 104 ALA A C 1
ATOM 771 O O . ALA A 1 104 ? 3.701 -3.291 23.359 1.00 91.06 104 ALA A O 1
ATOM 772 N N . TYR A 1 105 ? 5.762 -2.525 23.874 1.00 90.06 105 TYR A N 1
ATOM 773 C CA . TYR A 1 105 ? 5.708 -2.887 25.285 1.00 90.06 105 TYR A CA 1
ATOM 774 C C . TYR A 1 105 ? 5.007 -1.792 26.082 1.00 90.06 105 TYR A C 1
ATOM 776 O O . TYR A 1 105 ? 5.367 -0.618 25.985 1.00 90.06 105 TYR A O 1
ATOM 784 N N . VAL A 1 106 ? 4.023 -2.178 26.883 1.00 90.00 106 VAL A N 1
ATOM 785 C CA . VAL A 1 106 ? 3.224 -1.271 27.704 1.00 90.00 106 VAL A CA 1
ATOM 786 C C . VAL A 1 106 ? 3.119 -1.818 29.117 1.00 90.00 106 VAL A C 1
ATOM 788 O O . VAL A 1 106 ? 2.944 -3.016 29.320 1.00 90.00 106 VAL A O 1
ATOM 791 N N . SER A 1 107 ? 3.216 -0.928 30.100 1.00 88.38 107 SER A N 1
ATOM 792 C CA . SER A 1 107 ? 3.127 -1.340 31.495 1.00 88.38 107 SER A CA 1
ATOM 793 C C . SER A 1 107 ? 1.717 -1.773 31.844 1.00 88.38 107 SER A C 1
ATOM 795 O O . SER A 1 107 ? 0.741 -1.080 31.554 1.00 88.38 107 SER A O 1
ATOM 797 N N . THR A 1 108 ? 1.625 -2.882 32.566 1.00 85.06 108 THR A N 1
ATOM 798 C CA . THR A 1 108 ? 0.362 -3.371 33.128 1.00 85.06 108 THR A CA 1
ATOM 799 C C . THR A 1 108 ? -0.256 -2.381 34.129 1.00 85.06 108 THR A C 1
ATOM 801 O O . THR A 1 108 ? -1.471 -2.365 34.318 1.00 85.06 108 THR A O 1
ATOM 804 N N . TYR A 1 109 ? 0.563 -1.524 34.750 1.00 84.00 109 TYR A N 1
ATOM 805 C CA . TYR A 1 109 ? 0.149 -0.640 35.847 1.00 84.00 109 TYR A CA 1
ATOM 806 C C . TYR A 1 109 ? 0.100 0.844 35.475 1.00 84.00 109 TYR A C 1
ATOM 808 O O . TYR A 1 109 ? -0.501 1.630 36.206 1.00 84.00 109 TYR A O 1
ATOM 816 N N . SER A 1 110 ? 0.711 1.239 34.355 1.00 86.94 110 SER A N 1
ATOM 817 C CA . SER A 1 110 ? 0.684 2.625 33.879 1.00 86.94 110 SER A CA 1
ATOM 818 C C . SER A 1 110 ? -0.271 2.770 32.692 1.00 86.94 110 SER A C 1
ATOM 820 O O . SER A 1 110 ? -0.124 2.019 31.727 1.00 86.94 110 SER A O 1
ATOM 822 N N . PRO A 1 111 ? -1.227 3.719 32.719 1.00 85.31 111 PRO A N 1
ATOM 823 C CA . PRO A 1 111 ? -2.153 3.942 31.615 1.00 85.31 111 PRO A CA 1
ATOM 824 C C . PRO A 1 111 ? -1.442 4.239 30.293 1.00 85.31 111 PRO A C 1
ATOM 826 O O . PRO A 1 111 ? -0.569 5.107 30.210 1.00 85.31 111 PRO A O 1
ATOM 829 N N . ILE A 1 112 ? -1.862 3.546 29.237 1.00 88.00 112 ILE A N 1
ATOM 830 C CA . ILE A 1 112 ? -1.358 3.757 27.881 1.00 88.00 112 ILE A CA 1
ATOM 831 C C . ILE A 1 112 ? -1.757 5.141 27.355 1.00 88.00 112 ILE A C 1
ATOM 833 O O . ILE A 1 112 ? -2.901 5.568 27.510 1.00 88.00 112 ILE A O 1
ATOM 837 N N . GLN A 1 113 ? -0.837 5.844 26.700 1.00 87.44 113 GLN A N 1
ATOM 838 C CA . GLN A 1 113 ? -1.167 7.070 25.971 1.00 87.44 113 GLN A CA 1
ATOM 839 C C . GLN A 1 113 ? -1.486 6.707 24.519 1.00 87.44 113 GLN A C 1
ATOM 841 O O . GLN A 1 113 ? -0.629 6.171 23.814 1.00 87.44 113 GLN A O 1
ATOM 846 N N . LEU A 1 114 ? -2.724 6.966 24.093 1.00 88.88 114 LEU A N 1
ATOM 847 C CA . LEU A 1 114 ? -3.181 6.708 22.728 1.00 88.88 114 LEU A CA 1
ATOM 848 C C . LEU A 1 114 ? -3.109 7.986 21.903 1.00 88.88 114 LEU A C 1
ATOM 850 O O . LEU A 1 114 ? -3.649 9.016 22.306 1.00 88.88 114 LEU A O 1
ATOM 854 N N . THR A 1 115 ? -2.503 7.888 20.724 1.00 89.12 115 THR A N 1
ATOM 855 C CA . THR A 1 115 ? -2.601 8.933 19.699 1.00 89.12 115 THR A CA 1
ATOM 856 C C . THR A 1 115 ? -3.532 8.432 18.610 1.00 89.12 115 THR A C 1
ATOM 858 O O . THR A 1 115 ? -3.340 7.336 18.079 1.00 89.12 115 THR A O 1
ATOM 861 N N . LEU A 1 116 ? -4.560 9.221 18.306 1.00 87.94 116 LEU A N 1
ATOM 862 C CA . LEU A 1 116 ? -5.620 8.870 17.366 1.00 87.94 116 LEU A CA 1
ATOM 863 C C . LEU A 1 116 ? -5.604 9.820 16.164 1.00 87.94 116 LEU A C 1
ATOM 865 O O . LEU A 1 116 ? -5.378 11.017 16.336 1.00 87.94 116 LEU A O 1
ATOM 869 N N . SER A 1 117 ? -5.883 9.314 14.960 1.00 86.56 117 SER A N 1
ATOM 870 C CA . SER A 1 117 ? -5.788 10.089 13.708 1.00 86.56 117 SER A CA 1
ATOM 871 C C . SER A 1 117 ? -6.694 11.321 13.665 1.00 86.56 117 SER A C 1
ATOM 873 O O . SER A 1 117 ? -6.298 12.356 13.141 1.00 86.56 117 SER A O 1
ATOM 875 N N . ASN A 1 118 ? -7.897 11.214 14.234 1.00 79.81 118 ASN A N 1
ATOM 876 C CA . ASN A 1 118 ? -8.932 12.250 14.152 1.00 79.81 118 ASN A CA 1
ATOM 877 C C . ASN A 1 118 ? -9.081 13.035 15.466 1.00 79.81 118 ASN A C 1
ATOM 879 O O . ASN A 1 118 ? -9.965 13.877 15.570 1.00 79.81 118 ASN A O 1
ATOM 883 N N . ASN A 1 119 ? -8.237 12.730 16.463 1.00 80.62 119 ASN A N 1
ATOM 884 C CA . ASN A 1 119 ? -8.246 13.299 17.813 1.00 80.62 119 ASN A CA 1
ATOM 885 C C . ASN A 1 119 ? -9.660 13.524 18.403 1.00 80.62 119 ASN A C 1
ATOM 887 O O . ASN A 1 119 ? -10.015 14.666 18.719 1.00 80.62 119 ASN A O 1
ATOM 891 N N . PRO A 1 120 ? -10.486 12.464 18.515 1.00 82.44 120 PRO A N 1
ATOM 892 C CA . PRO A 1 120 ? -11.833 12.605 19.046 1.00 82.44 120 PRO A CA 1
ATOM 893 C C . PRO A 1 120 ? -11.810 13.069 20.509 1.00 82.44 120 PRO A C 1
ATOM 895 O O . PRO A 1 120 ? -10.927 12.684 21.281 1.00 82.44 120 PRO A O 1
ATOM 898 N N . GLN A 1 121 ? -12.799 13.871 20.905 1.00 82.19 121 GLN A N 1
ATOM 899 C CA . GLN A 1 121 ? -12.951 14.340 22.288 1.00 82.19 121 GLN A CA 1
ATOM 900 C C . GLN A 1 121 ? -13.316 13.188 23.232 1.00 82.19 121 GLN A C 1
ATOM 902 O O . GLN A 1 121 ? -12.967 13.210 24.412 1.00 82.19 121 GLN A O 1
ATOM 907 N N . SER A 1 122 ? -14.032 12.183 22.730 1.00 86.56 122 SER A N 1
ATOM 908 C CA . SER A 1 122 ? -14.440 10.980 23.450 1.00 86.56 122 SER A CA 1
ATOM 909 C C . SER A 1 122 ? -14.378 9.756 22.543 1.00 86.56 122 SER A C 1
ATOM 911 O O . SER A 1 122 ? -14.803 9.777 21.388 1.00 86.56 122 SER A O 1
ATOM 913 N N . TYR A 1 123 ? -13.890 8.643 23.080 1.00 88.88 123 TYR A N 1
ATOM 914 C CA . TYR A 1 123 ? -13.853 7.365 22.379 1.00 88.88 123 TYR A CA 1
ATOM 915 C C . TYR A 1 123 ? -14.065 6.206 23.349 1.00 88.88 123 TYR A C 1
ATOM 917 O O . TYR A 1 123 ? -13.788 6.289 24.539 1.00 88.88 123 TYR A O 1
ATOM 925 N N . ILE A 1 124 ? -14.570 5.091 22.847 1.00 88.44 124 ILE A N 1
ATOM 926 C CA . ILE A 1 124 ? -14.666 3.845 23.599 1.00 88.44 124 ILE A CA 1
ATOM 927 C C . ILE A 1 124 ? -13.411 3.041 23.288 1.00 88.44 124 ILE A C 1
ATOM 929 O O . ILE A 1 124 ? -13.162 2.718 22.128 1.00 88.44 124 ILE A O 1
ATOM 933 N N . LEU A 1 125 ? -12.626 2.729 24.317 1.00 89.88 125 LEU A N 1
ATOM 934 C CA . LEU A 1 125 ? -11.493 1.818 24.217 1.00 89.88 125 LEU A CA 1
ATOM 935 C C . LEU A 1 125 ? -11.990 0.386 24.414 1.00 89.88 125 LEU A C 1
ATOM 937 O O . LEU A 1 125 ? -12.626 0.064 25.421 1.00 89.88 125 LEU A O 1
ATOM 941 N N . TYR A 1 126 ? -11.681 -0.452 23.437 1.00 90.06 126 TYR A N 1
ATOM 942 C CA . TYR A 1 126 ? -11.928 -1.881 23.427 1.00 90.06 126 TYR A CA 1
ATOM 943 C C . TYR A 1 126 ? -10.624 -2.606 23.718 1.00 90.06 126 TYR A C 1
ATOM 945 O O . TYR A 1 126 ? -9.593 -2.303 23.118 1.00 90.06 126 TYR A O 1
ATOM 953 N N . ILE A 1 127 ? -10.680 -3.571 24.629 1.00 89.31 127 ILE A N 1
ATOM 954 C CA . ILE A 1 127 ? -9.523 -4.350 25.070 1.00 89.31 127 ILE A CA 1
ATOM 955 C C . ILE A 1 127 ? -9.894 -5.831 25.005 1.00 89.31 127 ILE A C 1
ATOM 957 O O . ILE A 1 127 ? -10.901 -6.238 25.586 1.00 89.31 127 ILE A O 1
ATOM 961 N N . SER A 1 128 ? -9.104 -6.632 24.291 1.00 90.38 128 SER A N 1
ATOM 962 C CA . SER A 1 128 ? -9.355 -8.058 24.049 1.00 90.38 128 SER A CA 1
ATOM 963 C C . SER A 1 128 ? -8.073 -8.886 24.159 1.00 90.38 128 SER A C 1
ATOM 965 O O . SER A 1 128 ? -6.974 -8.384 23.946 1.00 90.38 128 SER A O 1
ATOM 967 N N . ASN A 1 129 ? -8.196 -10.181 24.444 1.00 89.69 129 ASN A N 1
ATOM 968 C CA . ASN A 1 129 ? -7.095 -11.145 24.329 1.00 89.69 129 ASN A CA 1
ATOM 969 C C . ASN A 1 129 ? -7.016 -11.806 22.939 1.00 89.69 129 ASN A C 1
ATOM 971 O O . ASN A 1 129 ? -6.110 -12.598 22.680 1.00 89.69 129 ASN A O 1
ATOM 975 N N . LYS A 1 130 ? -7.943 -11.467 22.036 1.00 88.88 130 LYS A N 1
ATOM 976 C CA . LYS A 1 130 ? -8.002 -11.955 20.655 1.00 88.88 130 LYS A CA 1
ATOM 977 C C . LYS A 1 130 ? -7.982 -10.804 19.656 1.00 88.88 130 LYS A C 1
ATOM 979 O O . LYS A 1 130 ? -8.600 -9.768 19.891 1.00 88.88 130 LYS A O 1
ATOM 984 N N . ALA A 1 131 ? -7.334 -11.036 18.516 1.00 86.50 131 ALA A N 1
ATOM 985 C CA . ALA A 1 131 ? -7.189 -10.058 17.438 1.00 86.50 131 ALA A CA 1
ATOM 986 C C . ALA A 1 131 ? -8.507 -9.720 16.717 1.00 86.50 131 ALA A C 1
ATOM 988 O O . ALA A 1 131 ? -8.623 -8.658 16.125 1.00 86.50 131 ALA A O 1
ATOM 989 N N . ASP A 1 132 ? -9.502 -10.606 16.772 1.00 87.81 132 ASP A N 1
ATOM 990 C CA . ASP A 1 132 ? -10.833 -10.386 16.190 1.00 87.81 132 ASP A CA 1
ATOM 991 C C . ASP A 1 132 ? -11.759 -9.554 17.097 1.00 87.81 132 ASP A C 1
ATOM 993 O O . ASP A 1 132 ? -12.920 -9.329 16.762 1.00 87.81 132 ASP A O 1
ATOM 997 N N . MET A 1 133 ? -11.259 -9.127 18.265 1.00 87.31 133 MET A N 1
ATOM 998 C CA . MET A 1 133 ? -12.004 -8.405 19.299 1.00 87.31 133 MET A CA 1
ATOM 999 C C . MET A 1 133 ? -13.236 -9.167 19.829 1.00 87.31 133 MET A C 1
ATOM 1001 O O . MET A 1 133 ? -14.090 -8.588 20.504 1.00 87.31 133 MET A O 1
ATOM 1005 N N . SER A 1 134 ? -13.314 -10.487 19.607 1.00 83.31 134 SER A N 1
ATOM 1006 C CA . SER A 1 134 ? -14.378 -11.325 20.163 1.00 83.31 134 SER A CA 1
ATOM 1007 C C . SER A 1 134 ? -14.196 -11.479 21.678 1.00 83.31 134 SER A C 1
ATOM 1009 O O . SER A 1 134 ? -13.204 -12.025 22.160 1.00 83.31 134 SER A O 1
ATOM 1011 N N . GLY A 1 135 ? -15.159 -10.972 22.455 1.00 76.62 135 GLY A N 1
ATOM 1012 C CA . GLY A 1 135 ? -15.068 -10.939 23.922 1.00 76.62 135 GLY A CA 1
ATOM 1013 C C . GLY A 1 135 ? -14.333 -9.720 24.489 1.00 76.62 135 GLY A C 1
ATOM 1014 O O . GLY A 1 135 ? -13.909 -9.750 25.644 1.00 76.62 135 GLY A O 1
ATOM 1015 N N . SER A 1 136 ? -14.188 -8.650 23.702 1.00 77.94 136 SER A N 1
ATOM 1016 C CA . SER A 1 136 ? -13.626 -7.384 24.169 1.00 77.94 136 SER A CA 1
ATOM 1017 C C . SER A 1 136 ? -14.418 -6.788 25.332 1.00 77.94 136 SER A C 1
ATOM 1019 O O . SER A 1 136 ? -15.650 -6.860 25.356 1.00 77.94 136 SER A O 1
ATOM 1021 N N . THR A 1 137 ? -13.728 -6.096 26.237 1.00 78.81 137 THR A N 1
ATOM 1022 C CA . THR A 1 137 ? -14.390 -5.186 27.174 1.00 78.81 137 THR A CA 1
ATOM 1023 C C . THR A 1 137 ? -14.253 -3.744 26.762 1.00 78.81 137 THR A C 1
ATOM 1025 O O . THR A 1 137 ? -13.241 -3.318 26.209 1.00 78.81 137 THR A O 1
ATOM 1028 N N . ASN A 1 138 ? -15.318 -3.005 27.052 1.00 79.94 138 ASN A N 1
ATOM 1029 C CA . ASN A 1 138 ? -15.500 -1.649 26.586 1.00 79.94 138 ASN A CA 1
ATOM 1030 C C . ASN A 1 138 ? -15.380 -0.723 27.793 1.00 79.94 138 ASN A C 1
ATOM 1032 O O . ASN A 1 138 ? -15.970 -0.971 28.854 1.00 79.94 138 ASN A O 1
ATOM 1036 N N . ALA A 1 139 ? -14.648 0.364 27.624 1.00 79.19 139 ALA A N 1
ATOM 1037 C CA . ALA A 1 139 ? -14.621 1.458 28.576 1.00 79.19 139 ALA A CA 1
ATOM 1038 C C . ALA A 1 139 ? -14.689 2.776 27.810 1.00 79.19 139 ALA A C 1
ATOM 1040 O O . ALA A 1 139 ? -13.931 2.993 26.866 1.00 79.19 139 ALA A O 1
ATOM 1041 N N . LEU A 1 140 ? -15.615 3.648 28.208 1.00 77.06 140 LEU A N 1
ATOM 1042 C CA . LEU A 1 140 ? -15.670 5.002 27.676 1.00 77.06 140 LEU A CA 1
ATOM 1043 C C . LEU A 1 140 ? -14.466 5.781 28.210 1.00 77.06 140 LEU A C 1
ATOM 1045 O O . LEU A 1 140 ? -14.282 5.898 29.423 1.00 77.06 140 LEU A O 1
ATOM 1049 N N . VAL A 1 141 ? -13.664 6.302 27.294 1.00 80.12 141 VAL A N 1
ATOM 1050 C CA . VAL A 1 141 ? -12.539 7.186 27.555 1.00 80.12 141 VAL A CA 1
ATOM 1051 C C . VAL A 1 141 ? -12.921 8.577 27.063 1.00 80.12 141 VAL A C 1
ATOM 1053 O O . VAL A 1 141 ? -13.232 8.786 25.892 1.00 80.12 141 VAL A O 1
ATOM 1056 N N . VAL A 1 142 ? -12.931 9.535 27.984 1.00 74.75 142 VAL A N 1
ATOM 1057 C CA . VAL A 1 142 ? -13.181 10.945 27.676 1.00 74.75 142 VAL A CA 1
ATOM 1058 C C . VAL A 1 142 ? -11.835 11.664 27.718 1.00 74.75 142 VAL A C 1
ATOM 1060 O O . VAL A 1 142 ? -11.126 11.609 28.728 1.00 74.75 142 VAL A O 1
ATOM 1063 N N . GLY A 1 143 ? -11.459 12.300 26.610 1.00 76.06 143 GLY A N 1
ATOM 1064 C CA . GLY A 1 143 ? -10.130 12.871 26.399 1.00 76.06 143 GLY A CA 1
ATOM 1065 C C . GLY A 1 143 ? -9.022 11.814 26.305 1.00 76.06 143 GLY A C 1
ATOM 1066 O O . GLY A 1 143 ? -9.236 10.690 25.863 1.00 76.06 143 GLY A O 1
ATOM 1067 N N . SER A 1 144 ? -7.809 12.158 26.742 1.00 73.56 144 SER A N 1
ATOM 1068 C CA . SER A 1 144 ? -6.639 11.260 26.746 1.00 73.56 144 SER A CA 1
ATOM 1069 C C . SER A 1 144 ? -6.535 10.366 27.994 1.00 73.56 144 SER A C 1
ATOM 1071 O O . SER A 1 144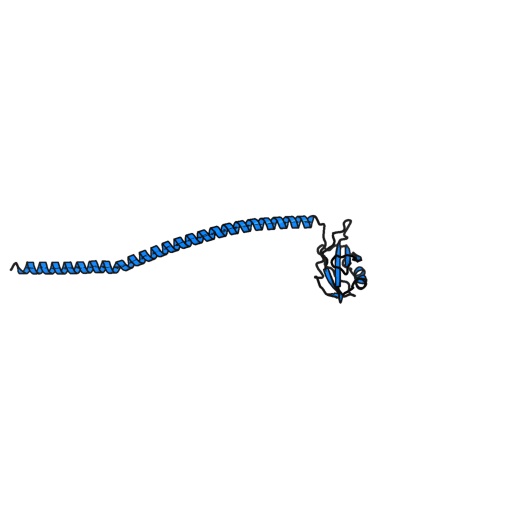 ? -5.531 9.681 28.189 1.00 73.56 144 SER A O 1
ATOM 1073 N N . ASN A 1 145 ? -7.550 10.350 28.866 1.00 83.31 145 ASN A N 1
ATOM 1074 C CA . ASN A 1 145 ? -7.475 9.647 30.145 1.00 83.31 145 ASN A CA 1
ATOM 1075 C C . ASN A 1 145 ? -7.904 8.175 30.040 1.00 83.31 145 ASN A C 1
ATOM 1077 O O . ASN A 1 145 ? -9.046 7.811 30.317 1.00 83.31 145 ASN A O 1
ATOM 1081 N N . THR A 1 146 ? -6.957 7.302 29.709 1.00 85.50 146 THR A N 1
ATOM 1082 C CA . THR A 1 146 ? -7.179 5.852 29.589 1.00 85.50 146 THR A CA 1
ATOM 1083 C C . THR A 1 146 ? -7.206 5.108 30.929 1.00 85.50 146 THR A C 1
ATOM 1085 O O . THR A 1 146 ? -7.450 3.905 30.943 1.00 85.50 146 THR A O 1
ATOM 1088 N N . THR A 1 147 ? -7.005 5.780 32.069 1.00 85.69 147 THR A N 1
ATOM 1089 C CA . THR A 1 147 ? -6.796 5.146 33.388 1.00 85.69 147 THR A CA 1
ATOM 1090 C C . THR A 1 147 ? -7.916 4.185 33.784 1.00 85.69 147 THR A C 1
ATOM 1092 O O . THR A 1 147 ? -7.658 3.052 34.193 1.00 85.69 147 THR A O 1
ATOM 1095 N N . ALA A 1 148 ? -9.174 4.610 33.628 1.00 81.94 148 ALA A N 1
ATOM 1096 C CA . ALA A 1 148 ? -10.329 3.794 33.994 1.00 81.94 148 ALA A CA 1
ATOM 1097 C C . ALA A 1 148 ? -10.424 2.521 33.135 1.00 81.94 148 ALA A C 1
ATOM 1099 O O . ALA A 1 148 ? -10.722 1.443 33.650 1.00 81.94 148 ALA A O 1
ATOM 1100 N N . ALA A 1 149 ? -10.114 2.631 31.842 1.00 83.25 149 ALA A N 1
ATOM 1101 C CA . ALA A 1 149 ? -10.080 1.496 30.928 1.00 83.25 149 ALA A CA 1
ATOM 1102 C C . ALA A 1 149 ? -8.890 0.570 31.227 1.00 83.25 149 ALA A C 1
ATO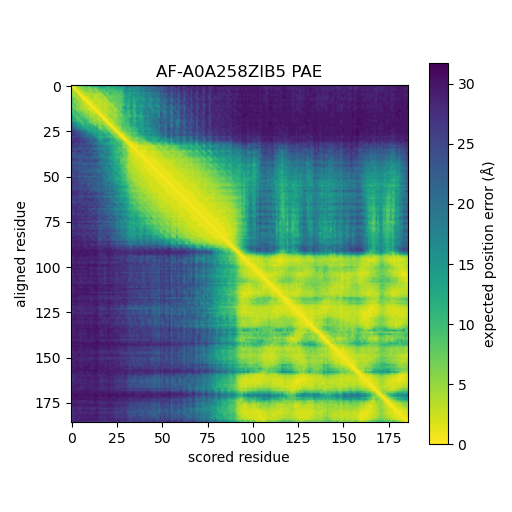M 1104 O O . ALA A 1 149 ? -9.049 -0.648 31.308 1.00 83.25 149 ALA A O 1
ATOM 1105 N N . TRP A 1 150 ? -7.715 1.157 31.461 1.00 88.31 150 TRP A N 1
ATOM 1106 C CA . TRP A 1 150 ? -6.463 0.433 31.657 1.00 88.31 150 TRP A CA 1
ATOM 1107 C C . TRP A 1 150 ? -6.437 -0.377 32.954 1.00 88.31 150 TRP A C 1
ATOM 1109 O O . TRP A 1 150 ? -5.910 -1.483 32.975 1.00 88.31 150 TRP A O 1
ATOM 1119 N N . SER A 1 151 ? -7.103 0.101 34.011 1.00 85.88 151 SER A N 1
ATOM 1120 C CA . SER A 1 151 ? -7.242 -0.641 35.277 1.00 85.88 151 SER A CA 1
ATOM 1121 C C . SER A 1 151 ? -7.871 -2.034 35.128 1.00 85.88 151 SER A C 1
ATOM 1123 O O . SER A 1 151 ? -7.714 -2.882 36.003 1.00 85.88 151 SER A O 1
ATOM 1125 N N . ARG A 1 152 ? -8.571 -2.291 34.016 1.00 82.88 152 ARG A N 1
ATOM 1126 C CA . ARG A 1 152 ? -9.231 -3.569 33.735 1.00 82.88 152 ARG A CA 1
ATOM 1127 C C . ARG A 1 152 ? -8.349 -4.547 32.954 1.00 82.88 152 ARG A C 1
ATOM 1129 O O . ARG A 1 152 ? -8.646 -5.737 32.950 1.00 82.88 152 ARG A O 1
ATOM 1136 N N . VAL A 1 153 ? -7.261 -4.075 32.337 1.00 84.44 153 VAL A N 1
ATOM 1137 C CA . VAL A 1 153 ? -6.337 -4.869 31.502 1.00 84.44 153 VAL A CA 1
ATOM 1138 C C . VAL A 1 153 ? -5.808 -6.134 32.192 1.00 84.44 153 VAL A C 1
ATOM 1140 O O . VAL A 1 153 ? -5.826 -7.184 31.542 1.00 84.44 153 VAL A O 1
ATOM 1143 N N . PRO A 1 154 ? -5.415 -6.113 33.486 1.00 81.38 154 PRO A N 1
ATOM 1144 C CA . PRO A 1 154 ? -4.918 -7.316 34.158 1.00 81.38 154 PRO A CA 1
ATOM 1145 C C . PRO A 1 154 ? -5.929 -8.472 34.175 1.00 81.38 154 PRO A C 1
ATOM 1147 O O . PRO A 1 154 ? -5.531 -9.630 34.207 1.00 81.38 154 PRO A O 1
ATOM 1150 N N . GLY A 1 155 ? -7.233 -8.174 34.116 1.00 79.38 155 GLY A N 1
ATOM 1151 C CA . GLY A 1 155 ? -8.291 -9.186 34.072 1.00 79.38 155 GLY A CA 1
ATOM 1152 C C . GLY A 1 155 ? -8.458 -9.879 32.713 1.00 79.38 155 GLY A C 1
ATOM 1153 O O . GLY A 1 155 ? -9.100 -10.923 32.652 1.00 79.38 155 GLY A O 1
ATOM 1154 N N . PHE A 1 156 ? -7.888 -9.328 31.634 1.00 76.44 156 PHE A N 1
ATOM 1155 C CA . PHE A 1 156 ? -8.021 -9.857 30.265 1.00 76.44 156 PHE A CA 1
ATOM 1156 C C . PHE A 1 156 ? -6.722 -10.441 29.715 1.00 76.44 156 PHE A C 1
ATOM 1158 O O . PHE A 1 156 ? -6.747 -11.270 28.806 1.00 76.44 156 PHE A O 1
ATOM 1165 N N . ALA A 1 157 ? -5.584 -10.032 30.267 1.00 75.75 157 ALA A N 1
ATOM 1166 C CA . ALA A 1 157 ? -4.269 -10.466 29.835 1.00 75.75 157 ALA A CA 1
ATOM 1167 C C . ALA A 1 157 ? -4.021 -11.947 30.170 1.00 75.75 157 ALA A C 1
ATOM 1169 O O . ALA A 1 157 ? -3.594 -12.289 31.266 1.00 75.75 157 ALA A O 1
ATOM 1170 N N . THR A 1 158 ? -4.271 -12.851 29.219 1.00 76.06 158 THR A N 1
ATOM 1171 C CA . THR A 1 158 ? -4.033 -14.295 29.424 1.00 76.06 158 THR A CA 1
ATOM 1172 C C . THR A 1 158 ? -2.586 -14.708 29.123 1.00 76.06 158 THR A C 1
ATOM 1174 O O . THR A 1 158 ? -2.121 -15.740 29.596 1.00 76.06 158 THR A O 1
ATOM 1177 N N . SER A 1 159 ? -1.857 -13.940 28.305 1.00 77.75 159 SER A N 1
ATOM 1178 C CA . SER A 1 159 ? -0.511 -14.312 27.824 1.00 77.75 159 SER A CA 1
ATOM 1179 C C . SER A 1 159 ? 0.396 -13.101 27.582 1.00 77.75 159 SER A C 1
ATOM 1181 O O . SER A 1 159 ? 1.073 -13.038 26.560 1.00 77.75 159 SER A O 1
ATOM 1183 N N . ASN A 1 160 ? 0.359 -12.104 28.478 1.00 89.25 160 ASN A N 1
ATOM 1184 C CA . ASN A 1 160 ? 1.058 -10.811 28.341 1.00 89.25 160 ASN A CA 1
ATOM 1185 C C . ASN A 1 160 ? 0.808 -10.098 26.999 1.00 89.25 160 ASN A C 1
ATOM 1187 O O . ASN A 1 160 ? 1.570 -9.228 26.601 1.00 89.25 160 ASN A O 1
ATOM 1191 N N . ILE A 1 161 ? -0.244 -10.468 26.277 1.00 89.25 161 ILE A N 1
ATOM 1192 C CA . ILE A 1 161 ? -0.608 -9.898 24.987 1.00 89.25 161 ILE A CA 1
ATOM 1193 C C . ILE A 1 161 ? -2.046 -9.444 25.099 1.00 89.25 161 ILE A C 1
ATOM 1195 O O . ILE A 1 161 ? -2.910 -10.192 25.565 1.00 89.25 161 ILE A O 1
ATOM 1199 N N . VAL A 1 162 ? -2.279 -8.223 24.646 1.00 91.31 162 VAL A N 1
ATOM 1200 C CA . VAL A 1 162 ? -3.599 -7.618 24.581 1.00 91.31 162 VAL A CA 1
ATOM 1201 C C . VAL A 1 162 ? -3.743 -6.915 23.241 1.00 91.31 162 VAL A C 1
ATOM 1203 O O . VAL A 1 162 ? -2.787 -6.367 22.699 1.00 91.31 162 VAL A O 1
ATOM 1206 N N . TYR A 1 163 ? -4.947 -6.960 22.702 1.00 91.75 163 TYR A N 1
ATOM 1207 C CA . TYR A 1 163 ? -5.351 -6.270 21.494 1.00 91.75 163 TYR A CA 1
ATOM 1208 C C . TYR A 1 163 ? -6.245 -5.107 21.889 1.00 91.75 163 TYR A C 1
ATOM 1210 O O . TYR A 1 163 ? -7.177 -5.272 22.681 1.00 91.75 163 TYR A O 1
ATOM 1218 N N . ILE A 1 164 ? -5.939 -3.931 21.358 1.00 91.50 164 ILE A N 1
ATOM 1219 C CA . ILE A 1 164 ? -6.696 -2.712 21.608 1.00 91.50 164 ILE A CA 1
ATOM 1220 C C . ILE A 1 164 ? -7.292 -2.188 20.310 1.00 91.50 164 ILE A C 1
ATOM 1222 O O . ILE A 1 164 ? -6.657 -2.231 19.259 1.00 91.50 164 ILE A O 1
ATOM 1226 N N . ALA A 1 165 ? -8.507 -1.666 20.394 1.00 90.81 165 ALA A N 1
ATOM 1227 C CA . ALA A 1 165 ? -9.139 -0.914 19.320 1.00 90.81 165 ALA A CA 1
ATOM 1228 C C . ALA A 1 165 ? -9.976 0.214 19.929 1.00 90.81 165 ALA A C 1
ATOM 1230 O O . ALA A 1 165 ? -10.352 0.155 21.097 1.00 90.81 165 ALA A O 1
ATOM 1231 N N . VAL A 1 166 ? -10.280 1.252 19.163 1.00 90.00 166 VAL A N 1
ATOM 1232 C CA . VAL A 1 166 ? -11.093 2.382 19.606 1.00 90.00 166 VAL A CA 1
ATOM 1233 C C . VAL A 1 166 ? -12.285 2.589 18.693 1.00 90.00 166 VAL A C 1
ATOM 1235 O O . VAL A 1 166 ? -12.268 2.242 17.516 1.00 90.00 166 VAL A O 1
ATOM 1238 N N . LYS A 1 167 ? -13.324 3.198 19.247 1.00 88.62 167 LYS A N 1
ATOM 1239 C CA . LYS A 1 167 ? -14.492 3.662 18.506 1.00 88.62 167 LYS A CA 1
ATOM 1240 C C . LYS A 1 167 ? -14.774 5.095 18.921 1.00 88.62 167 LYS A C 1
ATOM 1242 O O . LYS A 1 167 ? -14.909 5.346 20.116 1.00 88.62 167 LYS A O 1
ATOM 1247 N N . SER A 1 168 ? -14.847 6.036 17.986 1.00 87.00 168 SER A N 1
ATOM 1248 C CA . SER A 1 168 ? -15.198 7.416 18.329 1.00 87.00 168 SER A CA 1
ATOM 1249 C C . SER A 1 168 ? -16.622 7.473 18.892 1.00 87.00 168 SER A C 1
ATOM 1251 O O . SER A 1 168 ? -17.527 6.771 18.420 1.00 87.00 168 SER A O 1
ATOM 1253 N N . ALA A 1 169 ? -16.792 8.286 19.931 1.00 83.06 169 ALA A N 1
ATOM 1254 C CA . ALA A 1 169 ? -18.053 8.537 20.621 1.00 83.06 169 ALA A CA 1
ATOM 1255 C C . ALA A 1 169 ? -18.441 10.029 20.577 1.00 83.06 169 ALA A C 1
ATOM 1257 O O . ALA A 1 169 ? -19.257 10.482 21.380 1.00 83.06 169 ALA A O 1
ATOM 1258 N N . ASP A 1 170 ? -17.867 10.793 19.643 1.00 73.19 170 ASP A N 1
ATOM 1259 C CA . ASP A 1 170 ? -18.167 12.213 19.464 1.00 73.19 170 ASP A CA 1
ATOM 1260 C C . ASP A 1 170 ? -19.540 12.408 18.792 1.00 73.19 170 ASP A C 1
ATOM 1262 O O . ASP A 1 170 ? -19.670 12.418 17.569 1.00 73.19 170 ASP A O 1
ATOM 1266 N N . GLY A 1 171 ? -20.590 12.582 19.601 1.00 66.06 171 GLY A N 1
ATOM 1267 C CA . GLY A 1 171 ? -21.946 12.905 19.134 1.00 66.06 171 GLY A CA 1
ATOM 1268 C C . GLY A 1 171 ? -22.882 11.697 18.968 1.00 66.06 171 GLY A C 1
ATOM 1269 O O . GLY A 1 171 ? -22.744 10.686 19.647 1.00 66.06 171 GLY A O 1
ATOM 1270 N N . GLN A 1 172 ? -23.902 11.828 18.106 1.00 55.06 172 GLN A N 1
ATOM 1271 C CA . GLN A 1 172 ? -24.995 10.844 17.937 1.00 55.06 172 GLN A CA 1
ATOM 1272 C C . GLN A 1 172 ? -24.627 9.629 17.062 1.00 55.06 172 GLN A C 1
ATOM 1274 O O . GLN A 1 172 ? -25.398 8.675 16.989 1.00 55.06 172 GLN A O 1
ATOM 1279 N N . ALA A 1 173 ? -23.469 9.642 16.396 1.00 62.03 173 ALA A N 1
ATOM 1280 C CA . ALA A 1 173 ? -23.018 8.555 15.532 1.00 62.03 173 ALA A CA 1
ATOM 1281 C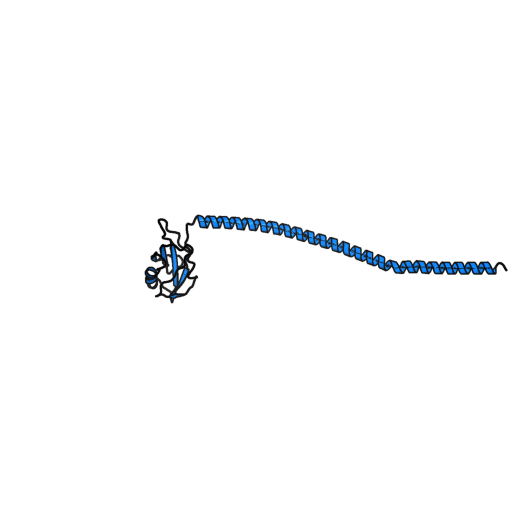 C . ALA A 1 173 ? -21.660 8.037 16.013 1.00 62.03 173 ALA A C 1
ATOM 1283 O O . ALA A 1 173 ? -20.670 8.762 16.037 1.00 62.03 173 ALA A O 1
ATOM 1284 N N . SER A 1 174 ? -21.625 6.770 16.413 1.00 68.94 174 SER A N 1
ATOM 1285 C CA . SER A 1 174 ? -20.393 6.094 16.806 1.00 68.94 174 SER A CA 1
ATOM 1286 C C . SER A 1 174 ? -19.673 5.594 15.550 1.00 68.94 174 SER A C 1
ATOM 1288 O O . SER A 1 174 ? -20.325 4.968 14.715 1.00 68.94 174 SER A O 1
ATOM 1290 N N . SER A 1 175 ? -18.370 5.872 15.406 1.00 79.19 175 SER A N 1
ATOM 1291 C CA . SER A 1 175 ? -17.586 5.455 14.221 1.00 79.19 175 SER A CA 1
ATOM 1292 C C . SER A 1 175 ? -17.513 3.937 14.097 1.00 79.19 175 SER A C 1
ATOM 1294 O O . SER A 1 175 ? -17.798 3.236 15.056 1.00 79.19 175 SER A O 1
ATOM 1296 N N . ASP A 1 176 ? -17.027 3.392 12.988 1.00 83.88 176 ASP A N 1
ATOM 1297 C CA . ASP A 1 176 ? -16.611 1.987 12.993 1.00 83.88 176 ASP A CA 1
ATOM 1298 C C . ASP A 1 176 ? -15.420 1.751 13.937 1.00 83.88 176 ASP A C 1
ATOM 1300 O O . ASP A 1 176 ? -14.772 2.695 14.415 1.00 83.88 176 ASP A O 1
ATOM 1304 N N . LEU A 1 177 ? -15.173 0.477 14.251 1.00 85.69 177 LEU A N 1
ATOM 1305 C CA . LEU A 1 177 ? -14.031 0.067 15.061 1.00 85.69 177 LEU A CA 1
ATOM 1306 C C . LEU A 1 177 ? -12.726 0.421 14.331 1.00 85.69 177 LEU A C 1
ATOM 1308 O O . LEU A 1 177 ? -12.609 0.221 13.121 1.00 85.69 177 LEU A O 1
ATOM 1312 N N . SER A 1 178 ? -11.747 0.942 15.067 1.00 88.00 178 SER A N 1
ATOM 1313 C CA . SER A 1 178 ? -10.419 1.254 14.540 1.00 88.00 178 SER A CA 1
ATOM 1314 C C . SER A 1 178 ? -9.664 0.010 14.073 1.00 88.00 178 SER A C 1
ATOM 1316 O O . SER A 1 178 ? -10.074 -1.133 14.292 1.00 88.00 178 SER A O 1
ATOM 1318 N N . ASN A 1 179 ? -8.460 0.233 13.539 1.00 89.50 179 ASN A N 1
ATOM 1319 C CA . ASN A 1 179 ? -7.450 -0.816 13.488 1.00 89.50 179 ASN A CA 1
ATOM 1320 C C . ASN A 1 179 ? -7.245 -1.438 14.877 1.00 89.50 179 ASN A C 1
ATOM 1322 O O . ASN A 1 179 ? -7.255 -0.745 15.897 1.00 89.50 179 ASN A O 1
ATOM 1326 N N . THR A 1 180 ? -7.048 -2.752 14.893 1.00 90.44 180 THR A N 1
ATOM 1327 C CA . THR A 1 180 ? -6.667 -3.480 16.101 1.00 90.44 180 THR A CA 1
ATOM 1328 C C . THR A 1 180 ? -5.152 -3.427 16.239 1.00 90.44 180 THR A C 1
ATOM 1330 O O . THR A 1 180 ? -4.447 -3.758 15.289 1.00 90.44 180 THR A O 1
ATOM 1333 N N . VAL A 1 181 ? -4.665 -3.002 17.401 1.00 92.19 181 VAL A N 1
ATOM 1334 C CA . VAL A 1 181 ? -3.236 -2.913 17.715 1.00 92.19 181 VAL A CA 1
ATOM 1335 C C . VAL A 1 181 ? -2.900 -3.931 18.793 1.00 92.19 181 VAL A C 1
ATOM 1337 O O . VAL A 1 181 ? -3.512 -3.943 19.862 1.00 92.19 181 VAL A O 1
ATOM 1340 N N . LYS A 1 182 ? -1.913 -4.782 18.536 1.00 92.50 182 LYS A N 1
ATOM 1341 C CA . LYS A 1 182 ? -1.346 -5.687 19.534 1.00 92.50 182 LYS A CA 1
ATOM 1342 C C . LYS A 1 182 ? -0.349 -4.939 20.405 1.00 92.50 182 LYS A C 1
ATOM 1344 O O . LYS A 1 182 ? 0.584 -4.318 19.903 1.00 92.50 182 LYS A O 1
ATOM 1349 N N . VAL A 1 183 ? -0.480 -5.086 21.713 1.00 92.12 183 VAL A N 1
ATOM 1350 C CA . VAL A 1 183 ? 0.470 -4.581 22.704 1.00 92.12 183 VAL A CA 1
ATOM 1351 C C . VAL A 1 183 ? 0.939 -5.716 23.608 1.00 92.12 183 VAL A C 1
ATOM 1353 O O . VAL A 1 183 ? 0.199 -6.669 23.874 1.00 92.12 183 VAL A O 1
ATOM 1356 N N . ILE A 1 184 ? 2.192 -5.632 24.048 1.00 92.31 184 ILE A N 1
ATOM 1357 C CA . ILE A 1 184 ? 2.821 -6.613 24.932 1.00 92.31 184 ILE A CA 1
ATOM 1358 C C . ILE A 1 184 ? 2.908 -6.002 26.326 1.00 92.31 184 ILE A C 1
ATOM 1360 O O . ILE A 1 184 ? 3.490 -4.938 26.512 1.00 92.31 184 ILE A O 1
ATOM 1364 N N . LEU A 1 185 ? 2.322 -6.669 27.307 1.00 90.50 185 LEU A N 1
ATOM 1365 C CA . LEU A 1 185 ? 2.328 -6.233 28.692 1.00 90.50 185 LEU A CA 1
ATOM 1366 C C . LEU A 1 185 ? 3.650 -6.596 29.363 1.00 90.50 185 LEU A C 1
ATOM 1368 O O . LEU A 1 185 ? 4.120 -7.733 29.243 1.00 90.50 185 LEU A O 1
ATOM 1372 N N . ASN A 1 186 ? 4.224 -5.628 30.075 1.00 88.56 186 ASN A N 1
ATOM 1373 C CA . ASN A 1 186 ? 5.357 -5.815 30.980 1.00 88.56 186 ASN A CA 1
ATOM 1374 C C . ASN A 1 186 ? 5.037 -5.395 32.422 1.00 88.56 186 ASN A C 1
ATOM 1376 O O . ASN A 1 186 ? 3.986 -4.745 32.674 1.00 88.56 186 ASN A O 1
#

Secondary structure (DSSP, 8-state):
--HHHHHHHHHHHHHHHHHHHHHHHHHHHHHHHHHHHHHHHHHHHHHHHHHHHHHHHHHHHHHHHHHHHHHHHHHHHHHHHHHHHHHHHHSTTPPPEEESPTTEEE-SSSPPPPEETT--SEEEEEEESSTT-TT-EEEEEETT--HHHHTTGGGT-SSSEEEEEEEE-SSSSPPPP---EEEEE-

Solvent-accessible surface area (backbone atoms only — not comparable to full-atom values): 10110 Å² total; per-residue (Å²): 129,74,68,67,58,56,56,53,54,53,52,51,52,53,54,51,51,53,52,52,52,53,57,53,52,54,52,57,66,65,52,49,61,56,55,53,50,52,50,54,50,52,51,51,49,51,54,49,52,52,48,52,51,52,50,51,50,57,51,50,55,52,49,51,59,49,49,54,53,50,50,57,50,49,54,52,49,55,52,48,50,51,52,51,53,49,48,58,67,68,58,44,74,59,35,38,67,71,29,68,54,75,66,37,78,42,51,64,86,54,60,64,73,71,41,48,74,71,65,62,64,21,29,34,42,34,43,16,66,36,84,84,47,70,84,42,47,79,27,83,22,64,54,80,54,34,51,79,50,38,75,51,45,74,84,50,47,83,73,48,36,38,23,36,32,38,24,37,49,65,71,96,59,65,31,47,74,24,60,70,36,43,33,28,51,90

pLDDT: mean 81.08, std 13.1, range [52.44, 96.25]